Protein AF-A0A956H7Z8-F1 (afdb_monomer_lite)

Foldseek 3Di:
DDPDDPDFAQFLQSVCVVPVPDAWAWDWHQHPPAPDGTDIWTWHCDFPNTTWTKDKDQPVDWDFQLRQQVVLVNRLWGFAFAFDPRSLQVQQVQQQDQVGYPGHDSLQVQWGQKFAQAQQFWQAQAFPWPVDPNRRMAGVVRATGHQGGGRHAGPPVRQEHRQATKTFDADPSSHTPYIYHHYDRYGITSMHIIINPPDHD

pLDDT: mean 95.27, std 8.58, range [39.47, 98.81]

Structure (mmCIF, N/CA/C/O backbone):
data_AF-A0A956H7Z8-F1
#
_entry.id   AF-A0A956H7Z8-F1
#
loop_
_atom_site.group_PDB
_atom_site.id
_atom_site.type_symbol
_atom_site.label_atom_id
_atom_site.label_alt_id
_atom_site.label_comp_id
_atom_site.label_asym_id
_atom_site.label_entity_id
_atom_site.label_seq_id
_atom_site.pdbx_PDB_ins_code
_atom_site.Cartn_x
_atom_site.Cartn_y
_atom_site.Cartn_z
_atom_site.occupancy
_atom_site.B_iso_or_equiv
_atom_site.auth_seq_id
_atom_site.auth_comp_id
_atom_site.auth_asym_id
_atom_site.auth_atom_id
_atom_site.pdbx_PDB_model_num
ATOM 1 N N . GLY A 1 1 ? -21.516 2.167 27.849 1.00 39.47 1 GLY A N 1
ATOM 2 C CA . GLY A 1 1 ? -21.393 3.295 28.786 1.00 39.47 1 GLY A CA 1
ATOM 3 C C . GLY A 1 1 ? -19.927 3.594 28.921 1.00 39.47 1 GLY A C 1
ATOM 4 O O . GLY A 1 1 ? -19.203 2.660 29.217 1.00 39.47 1 GLY A O 1
ATOM 5 N N . CYS A 1 2 ? -19.502 4.830 28.683 1.00 40.22 2 CYS A N 1
ATOM 6 C CA . CYS A 1 2 ? -18.139 5.269 28.978 1.00 40.22 2 CYS A CA 1
ATOM 7 C C . CYS A 1 2 ? -18.228 6.467 29.921 1.00 40.22 2 CYS A C 1
ATOM 9 O O . CYS A 1 2 ? -19.024 7.373 29.679 1.00 40.22 2 CYS A O 1
ATOM 11 N N . GLN A 1 3 ? -17.476 6.420 31.020 1.00 45.91 3 GLN A N 1
ATOM 12 C CA . GLN A 1 3 ? -17.324 7.546 31.940 1.00 45.91 3 GLN A CA 1
ATOM 13 C C . GLN A 1 3 ? -16.214 8.477 31.440 1.00 45.91 3 GLN A C 1
ATOM 15 O O . GLN A 1 3 ? -15.197 7.983 30.962 1.00 45.91 3 GLN A O 1
ATOM 20 N N . ASP A 1 4 ? -16.478 9.782 31.548 1.00 49.91 4 ASP A N 1
ATOM 21 C CA . ASP A 1 4 ? -15.673 11.023 31.552 1.00 49.91 4 ASP A CA 1
ATOM 22 C C . ASP A 1 4 ? -14.405 11.203 30.683 1.00 49.91 4 ASP A C 1
ATOM 24 O O . ASP A 1 4 ? -13.998 12.344 30.469 1.00 49.91 4 ASP A O 1
ATOM 28 N N . ASN A 1 5 ? -13.818 10.158 30.095 1.00 56.09 5 ASN A N 1
ATOM 29 C CA . ASN A 1 5 ? -12.574 10.231 29.323 1.00 56.09 5 ASN A CA 1
ATOM 30 C C . ASN A 1 5 ? -12.635 9.347 28.063 1.00 56.09 5 ASN A C 1
ATOM 32 O O . ASN A 1 5 ? -11.703 8.590 27.813 1.00 56.09 5 ASN A O 1
ATOM 36 N N . CYS A 1 6 ? -13.731 9.357 27.299 1.00 66.25 6 CYS A N 1
ATOM 37 C CA . CYS A 1 6 ? -13.862 8.523 26.096 1.00 66.25 6 CYS A CA 1
ATOM 38 C C . CYS A 1 6 ? -12.861 8.961 25.005 1.00 66.25 6 CYS A C 1
ATOM 40 O O . CYS A 1 6 ? -13.227 9.682 24.080 1.00 66.25 6 CYS A O 1
ATOM 42 N N . VAL A 1 7 ? -11.594 8.564 25.142 1.00 76.94 7 VAL A N 1
ATOM 43 C CA . VAL A 1 7 ? -10.562 8.738 24.122 1.00 76.94 7 VAL A CA 1
ATOM 44 C C . VAL A 1 7 ? -10.899 7.759 23.013 1.00 76.94 7 VAL A C 1
ATOM 46 O O . VAL A 1 7 ? -10.919 6.548 23.226 1.00 76.94 7 VAL A O 1
ATOM 49 N N . ILE A 1 8 ? -11.240 8.300 21.853 1.00 84.56 8 ILE A N 1
ATOM 50 C CA . ILE A 1 8 ? -11.426 7.498 20.653 1.00 84.56 8 ILE A CA 1
ATOM 51 C C . ILE A 1 8 ? -10.032 7.006 20.234 1.00 84.56 8 ILE A C 1
ATOM 53 O O . ILE A 1 8 ? -9.117 7.830 20.157 1.00 84.56 8 ILE A O 1
ATOM 57 N N . PRO A 1 9 ? -9.839 5.696 20.008 1.00 93.94 9 PRO A N 1
ATOM 58 C CA . PRO A 1 9 ? -8.552 5.174 19.566 1.00 93.94 9 PRO A CA 1
ATOM 59 C C . PRO A 1 9 ? -8.203 5.723 18.180 1.00 93.94 9 PRO A C 1
ATOM 61 O O . PRO A 1 9 ? -9.071 5.852 17.315 1.00 93.94 9 PRO A O 1
ATOM 64 N N . GLN A 1 10 ? -6.926 6.032 17.969 1.00 96.38 10 GLN A N 1
ATOM 65 C CA . GLN A 1 10 ? -6.456 6.592 16.701 1.00 96.38 10 GLN A CA 1
ATOM 66 C C . GLN A 1 10 ? -6.213 5.512 15.642 1.00 96.38 10 GLN A C 1
ATOM 68 O O . GLN A 1 10 ? -6.303 5.782 14.449 1.00 96.38 10 GLN A O 1
ATOM 73 N N . SER A 1 11 ? -5.951 4.279 16.068 1.00 98.00 11 SER A N 1
ATOM 74 C CA . SER A 1 11 ? -5.586 3.176 15.184 1.00 98.00 11 SER A CA 1
ATOM 75 C C . SER A 1 11 ? -5.865 1.815 15.816 1.00 98.00 11 SER A C 1
ATOM 77 O O . SER A 1 11 ? -6.125 1.704 17.020 1.00 98.00 11 SER A O 1
ATOM 79 N N . CYS A 1 12 ? -5.761 0.762 15.004 1.00 98.38 12 CYS A N 1
ATOM 80 C CA . CYS A 1 12 ? -5.763 -0.617 15.485 1.00 98.38 12 CYS A CA 1
ATOM 81 C C . CYS A 1 12 ? -4.573 -0.918 16.412 1.00 98.38 12 CYS A C 1
ATOM 83 O O . CYS A 1 12 ? -4.725 -1.684 17.361 1.00 98.38 12 CYS A O 1
ATOM 85 N N . LEU A 1 13 ? -3.420 -0.272 16.204 1.00 98.19 13 LEU A N 1
ATOM 86 C CA . LEU A 1 13 ? -2.273 -0.385 17.104 1.00 98.19 13 LEU A CA 1
ATOM 87 C C . LEU A 1 13 ? -2.594 0.176 18.495 1.00 98.19 13 LEU A C 1
ATOM 89 O O . LEU A 1 13 ? -2.383 -0.498 19.497 1.00 98.19 13 LEU A O 1
ATOM 93 N N . THR A 1 14 ? -3.211 1.360 18.559 1.00 97.06 14 THR A N 1
ATOM 94 C CA . THR A 1 14 ? -3.644 1.958 19.837 1.00 97.06 14 THR A CA 1
ATOM 95 C C . THR A 1 14 ? -4.600 1.030 20.599 1.00 97.06 14 THR A C 1
ATOM 97 O O . THR A 1 14 ? -4.574 0.963 21.827 1.00 97.06 14 THR A O 1
ATOM 100 N N . LEU A 1 15 ? -5.467 0.319 19.871 1.00 96.75 15 LEU A N 1
ATOM 101 C CA . LEU A 1 15 ? -6.420 -0.634 20.437 1.00 96.75 15 LEU A CA 1
ATOM 102 C C . LEU A 1 15 ? -5.725 -1.852 21.054 1.00 96.75 15 LEU A C 1
ATOM 104 O O . LEU A 1 15 ? -6.000 -2.168 22.211 1.00 96.75 15 LEU A O 1
ATOM 108 N N . ILE A 1 16 ? -4.835 -2.522 20.318 1.00 96.88 16 ILE A N 1
ATOM 109 C CA . ILE A 1 16 ? -4.176 -3.742 20.812 1.00 96.88 16 ILE A CA 1
ATOM 110 C C . ILE A 1 16 ? -3.153 -3.455 21.919 1.00 96.88 16 ILE A C 1
ATOM 112 O O . ILE A 1 16 ? -2.965 -4.269 22.816 1.00 96.88 16 ILE A O 1
ATOM 116 N N . GLU A 1 17 ? -2.530 -2.272 21.917 1.00 95.94 17 GLU A N 1
ATOM 117 C CA . GLU A 1 17 ? -1.672 -1.828 23.025 1.00 95.94 17 GLU A CA 1
ATOM 118 C C . GLU A 1 17 ? -2.468 -1.559 24.311 1.00 95.94 17 GLU A C 1
ATOM 120 O O . GLU A 1 17 ? -1.933 -1.680 25.416 1.00 95.94 17 GLU A O 1
ATOM 125 N N . TYR A 1 18 ? -3.745 -1.186 24.178 1.00 94.94 18 TYR A N 1
ATOM 126 C CA . TYR A 1 18 ? -4.651 -1.013 25.310 1.00 94.94 18 TYR A CA 1
ATOM 127 C C . TYR A 1 18 ? -5.183 -2.352 25.840 1.00 94.94 18 TYR A C 1
ATOM 129 O O . TYR A 1 18 ? -5.266 -2.532 27.059 1.00 94.94 18 TYR A O 1
ATOM 137 N N . ASP A 1 19 ? -5.548 -3.272 24.945 1.00 95.12 19 ASP A N 1
ATOM 138 C CA . ASP A 1 19 ? -6.047 -4.611 25.267 1.00 95.12 19 ASP A CA 1
ATOM 139 C C . ASP A 1 19 ? -5.503 -5.644 24.264 1.00 95.12 19 ASP A C 1
ATOM 141 O O . ASP A 1 19 ? -5.969 -5.750 23.128 1.00 95.12 19 ASP A O 1
ATOM 145 N N . ASP A 1 20 ? -4.523 -6.434 24.704 1.00 95.38 20 ASP A N 1
ATOM 146 C CA . ASP A 1 20 ? -3.855 -7.459 23.893 1.00 95.38 20 ASP A CA 1
ATOM 147 C C . ASP A 1 20 ? -4.712 -8.721 23.676 1.00 95.38 20 ASP A C 1
ATOM 149 O O . ASP A 1 20 ? -4.294 -9.653 22.986 1.00 95.38 20 ASP A O 1
ATOM 153 N N . MET A 1 21 ? -5.925 -8.761 24.243 1.00 96.44 21 MET A N 1
ATOM 154 C CA . MET A 1 21 ? -6.906 -9.825 24.021 1.00 96.44 21 MET A CA 1
ATOM 155 C C . MET A 1 21 ? -7.869 -9.530 22.865 1.00 96.44 21 MET A C 1
ATOM 157 O O . MET A 1 21 ? -8.735 -10.365 22.570 1.00 96.44 21 MET A O 1
ATOM 161 N N . LEU A 1 22 ? -7.760 -8.361 22.227 1.00 96.88 22 LEU A N 1
ATOM 162 C CA . LEU A 1 22 ? -8.562 -8.025 21.055 1.00 96.88 22 LEU A CA 1
ATOM 163 C C . LEU A 1 22 ? -8.264 -8.978 19.891 1.00 96.88 22 LEU A C 1
ATOM 165 O O . LEU A 1 22 ? -7.136 -9.404 19.666 1.00 96.88 22 LEU A O 1
ATOM 169 N N . THR A 1 23 ? -9.308 -9.318 19.140 1.00 98.31 23 THR A N 1
ATOM 170 C CA . THR A 1 23 ? -9.226 -10.212 17.977 1.00 98.31 23 THR A CA 1
ATOM 171 C C . THR A 1 23 ? -9.389 -9.431 16.682 1.00 98.31 23 THR A C 1
ATOM 173 O O . THR A 1 23 ? -9.934 -8.326 16.697 1.00 98.31 23 THR A O 1
ATOM 176 N N . ASP A 1 24 ? -9.011 -10.035 15.558 1.00 98.50 24 ASP A N 1
ATOM 177 C CA . ASP A 1 24 ? -9.273 -9.478 14.228 1.00 98.50 24 ASP A CA 1
ATOM 178 C C . ASP A 1 24 ? -10.755 -9.126 14.051 1.00 98.50 24 ASP A C 1
ATOM 180 O O . ASP A 1 24 ? -11.645 -9.831 14.550 1.00 98.50 24 ASP A O 1
ATOM 184 N N . GLY A 1 25 ? -11.034 -8.041 13.336 1.00 98.31 25 GLY A N 1
ATOM 185 C CA . GLY A 1 25 ? -12.406 -7.631 13.067 1.00 98.31 25 GLY A CA 1
ATOM 186 C C . GLY A 1 25 ? -12.611 -6.128 12.924 1.00 98.31 25 GLY A C 1
ATOM 187 O O . GLY A 1 25 ? -11.654 -5.362 12.846 1.00 98.31 25 GLY A O 1
ATOM 188 N N . PRO A 1 26 ? -13.879 -5.696 12.854 1.00 98.12 26 PRO A N 1
ATOM 189 C CA . PRO A 1 26 ? -14.223 -4.292 12.716 1.00 98.12 26 PRO A CA 1
ATOM 190 C C . PRO A 1 26 ? -14.058 -3.526 14.035 1.00 98.12 26 PRO A C 1
ATOM 192 O O . PRO A 1 26 ? -14.549 -3.962 15.079 1.00 98.12 26 PRO A O 1
ATOM 195 N N . TYR A 1 27 ? -13.440 -2.346 13.971 1.00 97.88 27 TYR A N 1
ATOM 196 C CA . TYR A 1 27 ? -13.325 -1.412 15.093 1.00 97.88 27 TYR A CA 1
ATOM 197 C C . TYR A 1 27 ? -13.529 0.029 14.632 1.00 97.88 27 TYR A C 1
ATOM 199 O O . TYR A 1 27 ? -13.248 0.377 13.489 1.00 97.88 27 TYR A O 1
ATOM 207 N N . MET A 1 28 ? -14.002 0.878 15.546 1.00 97.25 28 MET A N 1
ATOM 208 C CA . MET A 1 28 ? -14.139 2.314 15.308 1.00 97.25 28 MET A CA 1
ATOM 209 C C . MET A 1 28 ? -12.851 3.031 15.701 1.00 97.25 28 MET A C 1
ATOM 211 O O . MET A 1 28 ? -12.418 2.895 16.846 1.00 97.25 28 MET A O 1
ATOM 215 N N . ILE A 1 29 ? -12.296 3.833 14.796 1.00 97.38 29 ILE A N 1
ATOM 216 C CA . ILE A 1 29 ? -11.114 4.665 15.051 1.00 97.38 29 ILE A CA 1
ATOM 217 C C . ILE A 1 29 ? -11.328 6.105 14.570 1.00 97.38 29 ILE A C 1
ATOM 219 O O . ILE A 1 29 ? -12.228 6.383 13.776 1.00 97.38 29 ILE A O 1
ATOM 223 N N . ALA A 1 30 ? -10.492 7.020 15.050 1.00 97.00 30 ALA A N 1
ATOM 224 C CA . ALA A 1 30 ? -10.347 8.370 14.511 1.00 97.00 30 ALA A CA 1
ATOM 225 C C . ALA A 1 30 ? -8.849 8.704 14.405 1.00 97.00 30 ALA A C 1
ATOM 227 O O . ALA A 1 30 ? -8.263 9.129 15.405 1.00 97.00 30 ALA A O 1
ATOM 228 N N . PRO A 1 31 ? -8.221 8.472 13.236 1.00 97.31 31 PRO A N 1
ATOM 229 C CA . PRO A 1 31 ? -6.795 8.705 13.034 1.00 97.31 31 PRO A CA 1
ATOM 230 C C . PRO A 1 31 ? -6.356 10.126 13.367 1.00 97.31 31 PRO A C 1
ATOM 232 O O . PRO A 1 31 ? -7.138 11.079 13.318 1.00 97.31 31 PRO A O 1
ATOM 235 N N . GLU A 1 32 ? -5.079 10.280 13.706 1.00 92.25 32 GLU A N 1
ATOM 236 C CA . GLU A 1 32 ? -4.515 11.601 13.955 1.00 92.25 32 GLU A CA 1
ATOM 237 C C . GLU A 1 32 ? -4.654 12.496 12.711 1.00 92.25 32 GLU A C 1
ATOM 239 O O . GLU A 1 32 ? -4.401 12.081 11.584 1.00 92.25 32 GLU A O 1
ATOM 244 N N . GLY A 1 33 ? -5.092 13.741 12.917 1.00 86.25 33 GLY A N 1
ATOM 245 C CA . GLY A 1 33 ? -5.327 14.696 11.831 1.00 86.25 33 GLY A CA 1
ATOM 246 C C . GLY A 1 33 ? -6.656 14.524 11.087 1.00 86.25 33 GLY A C 1
ATOM 247 O O . GLY A 1 33 ? -6.959 15.343 10.220 1.00 86.25 33 GLY A O 1
ATOM 248 N N . TYR A 1 34 ? -7.469 13.519 11.427 1.00 93.50 34 TYR A N 1
ATOM 249 C CA . TYR A 1 34 ? -8.837 13.391 10.931 1.00 93.50 34 TYR A CA 1
ATOM 250 C C . TYR A 1 34 ? -9.832 14.110 11.860 1.00 93.50 34 TYR A C 1
ATOM 252 O O . TYR A 1 34 ? -9.977 13.764 13.030 1.00 93.50 34 TYR A O 1
ATOM 260 N N . ASP A 1 35 ? -10.544 15.104 11.320 1.00 89.56 35 ASP A N 1
ATOM 261 C CA . ASP A 1 35 ? -11.473 15.967 12.075 1.00 89.56 35 ASP A CA 1
ATOM 262 C C . ASP A 1 35 ? -12.944 15.490 12.036 1.00 89.56 35 ASP A C 1
ATOM 264 O O . ASP A 1 35 ? -13.844 16.187 12.515 1.00 89.56 35 ASP A O 1
ATOM 268 N N . GLY A 1 36 ? -13.221 14.342 11.410 1.00 92.06 36 GLY A N 1
ATOM 269 C CA . GLY A 1 36 ? -14.575 13.801 11.273 1.00 92.06 36 GLY A CA 1
ATOM 270 C C . GLY A 1 36 ? -15.007 12.888 12.424 1.00 92.06 36 GLY A C 1
ATOM 271 O O . GLY A 1 36 ? -14.268 12.641 13.376 1.00 92.06 36 GLY A O 1
ATOM 272 N N . ASP A 1 37 ? -16.226 12.354 12.319 1.00 94.75 37 ASP A N 1
ATOM 273 C CA . ASP A 1 37 ? -16.715 11.344 13.261 1.00 94.75 37 ASP A CA 1
ATOM 274 C C . ASP A 1 37 ? -15.922 10.037 13.103 1.00 94.75 37 ASP A C 1
ATOM 276 O O . ASP A 1 37 ? -15.598 9.675 11.963 1.00 94.75 37 ASP A O 1
ATOM 280 N N . PRO A 1 38 ? -15.661 9.298 14.203 1.00 95.94 38 PRO A N 1
ATOM 281 C CA . PRO A 1 38 ? -14.991 8.006 14.137 1.00 95.94 38 PRO A CA 1
ATOM 282 C C . PRO A 1 38 ? -15.654 7.093 13.112 1.00 95.94 38 PRO A C 1
ATOM 284 O O . PRO A 1 38 ? -16.881 7.090 12.978 1.00 95.94 38 PRO A O 1
ATOM 287 N N . PHE A 1 39 ? -14.854 6.288 12.426 1.00 97.00 39 PHE A N 1
ATOM 288 C CA . PHE A 1 39 ? -15.321 5.401 11.366 1.00 97.00 39 PHE A CA 1
ATOM 289 C C . PHE A 1 39 ? -14.798 3.980 11.555 1.00 97.00 39 PHE A C 1
ATOM 291 O O . PHE A 1 39 ? -13.840 3.743 12.291 1.00 97.00 39 PHE A O 1
ATOM 298 N N . GLU A 1 40 ? -15.478 3.032 10.914 1.00 97.38 40 GLU A N 1
ATOM 299 C CA . GLU A 1 40 ? -15.137 1.616 10.997 1.00 97.38 40 GLU A CA 1
ATOM 300 C C . GLU A 1 40 ? -13.971 1.280 10.061 1.00 97.38 40 GLU A C 1
ATOM 302 O O . GLU A 1 40 ? -13.977 1.637 8.880 1.00 97.38 40 GLU A O 1
ATOM 307 N N . VAL A 1 41 ? -13.002 0.545 10.592 1.00 98.50 41 VAL A N 1
ATOM 308 C CA . VAL A 1 41 ? -11.911 -0.104 9.859 1.00 98.50 41 VAL A CA 1
ATOM 309 C C . VAL A 1 41 ? -11.887 -1.583 10.195 1.00 98.50 41 VAL A C 1
ATOM 311 O O . VAL A 1 41 ? -12.439 -1.997 11.215 1.00 98.50 41 VAL A O 1
ATOM 314 N N . HIS A 1 42 ? -11.203 -2.379 9.379 1.00 98.75 42 HIS A N 1
ATOM 315 C CA . HIS A 1 42 ? -10.830 -3.723 9.792 1.00 98.75 42 HIS A CA 1
ATOM 316 C C . HIS A 1 42 ? -9.459 -3.691 10.465 1.00 98.75 42 HIS A C 1
ATOM 318 O O . HIS A 1 42 ? -8.492 -3.210 9.874 1.00 98.75 42 HIS A O 1
ATOM 324 N N . CYS A 1 43 ? -9.381 -4.210 11.685 1.00 98.75 43 CYS A N 1
ATOM 325 C CA . CYS A 1 43 ? -8.131 -4.418 12.391 1.00 98.75 43 CYS A CA 1
ATOM 326 C C . CYS A 1 43 ? -7.695 -5.870 12.274 1.00 98.75 43 CYS A C 1
ATOM 328 O O . CYS A 1 43 ? -8.471 -6.773 12.585 1.00 98.75 43 CYS A O 1
ATOM 330 N N . ASP A 1 44 ? -6.441 -6.068 11.896 1.00 98.62 44 ASP A N 1
ATOM 331 C CA . ASP A 1 44 ? -5.737 -7.325 12.110 1.00 98.62 44 ASP A CA 1
ATOM 332 C C . ASP A 1 44 ? -4.932 -7.202 13.407 1.00 98.62 44 ASP A C 1
ATOM 334 O O . ASP A 1 44 ? -4.011 -6.388 13.519 1.00 98.62 44 ASP A O 1
ATOM 338 N N . MET A 1 45 ? -5.329 -7.991 14.399 1.00 98.38 45 MET A N 1
ATOM 339 C CA . MET A 1 45 ? -4.766 -8.065 15.743 1.00 98.38 45 MET A CA 1
ATOM 340 C C . MET A 1 45 ? -3.863 -9.294 15.927 1.00 98.38 45 MET A C 1
ATOM 342 O O . MET A 1 45 ? -3.437 -9.575 17.045 1.00 98.38 45 MET A O 1
ATOM 346 N N . THR A 1 46 ? -3.554 -10.039 14.862 1.00 97.75 46 THR A N 1
ATOM 347 C CA . THR A 1 46 ? -2.821 -11.310 14.948 1.00 97.75 46 THR A CA 1
ATOM 348 C C . THR A 1 46 ? -1.531 -11.334 14.133 1.00 97.75 46 THR A C 1
ATOM 350 O O . THR A 1 46 ? -0.505 -11.801 14.642 1.00 97.75 46 THR A O 1
ATOM 353 N N . SER A 1 47 ? -1.534 -10.833 12.898 1.00 97.62 47 SER A N 1
ATOM 354 C CA . SER A 1 47 ? -0.363 -10.867 12.015 1.00 97.62 47 SER A CA 1
ATOM 355 C C . SER A 1 47 ? 0.753 -9.989 12.559 1.00 97.62 47 SER A C 1
ATOM 357 O O . SER A 1 47 ? 0.536 -8.815 12.848 1.00 97.62 47 SER A O 1
ATOM 359 N N . ASP A 1 48 ? 1.965 -10.539 12.668 1.00 95.62 48 ASP A N 1
ATOM 360 C CA . ASP A 1 48 ? 3.153 -9.790 13.106 1.00 95.62 48 ASP A CA 1
ATOM 361 C C . ASP A 1 48 ? 2.960 -9.045 14.449 1.00 95.62 48 ASP A C 1
ATOM 363 O O . ASP A 1 48 ? 3.388 -7.903 14.635 1.00 95.62 48 ASP A O 1
ATOM 367 N N . GLY A 1 49 ? 2.232 -9.673 15.380 1.00 95.38 49 GLY A N 1
ATOM 368 C CA . GLY A 1 49 ? 1.889 -9.086 16.679 1.00 95.38 49 GLY A CA 1
ATOM 369 C C . GLY A 1 49 ? 0.670 -8.158 16.675 1.00 95.38 49 GLY A C 1
ATOM 370 O O . GLY A 1 49 ? 0.325 -7.652 17.737 1.00 95.38 49 GLY A O 1
ATOM 371 N N . GLY A 1 50 ? 0.006 -7.969 15.530 1.00 97.38 50 GLY A N 1
ATOM 372 C CA . GLY A 1 50 ? -1.263 -7.254 15.413 1.00 97.38 50 GLY A CA 1
ATOM 373 C C . GLY A 1 50 ? -1.156 -5.728 15.392 1.00 97.38 50 GLY A C 1
ATOM 374 O O . GLY A 1 50 ? -0.077 -5.143 15.467 1.00 97.38 50 GLY A O 1
ATOM 375 N N . GLY A 1 51 ? -2.308 -5.070 15.274 1.00 98.19 51 GLY A N 1
ATOM 376 C CA . GLY A 1 51 ? -2.431 -3.614 15.226 1.00 98.19 51 GLY A CA 1
ATOM 377 C C . GLY A 1 51 ? -2.446 -3.021 13.815 1.00 98.19 51 GLY A C 1
ATOM 378 O O . GLY A 1 51 ? -2.413 -1.798 13.674 1.00 98.19 51 GLY A O 1
ATOM 379 N N . TYR A 1 52 ? -2.526 -3.840 12.762 1.00 98.69 52 TYR A N 1
ATOM 380 C CA . TYR A 1 52 ? -2.659 -3.327 11.397 1.00 98.69 52 TYR A CA 1
ATOM 381 C C . TYR A 1 52 ? -4.077 -2.842 11.125 1.00 98.69 52 TYR A C 1
ATOM 383 O O . TYR A 1 52 ? -5.056 -3.468 11.526 1.00 98.69 52 TYR A O 1
ATOM 391 N N . THR A 1 53 ? -4.172 -1.722 10.412 1.00 98.69 53 THR A N 1
ATOM 392 C CA . THR A 1 53 ? -5.435 -1.074 10.060 1.00 98.69 53 THR A CA 1
ATOM 393 C C . THR A 1 53 ? -5.687 -1.203 8.565 1.00 98.69 53 THR A C 1
ATOM 395 O O . THR A 1 53 ? -4.813 -0.859 7.776 1.00 98.69 53 THR A O 1
ATOM 398 N N . PHE A 1 54 ? -6.891 -1.616 8.170 1.00 98.81 54 PHE A N 1
ATOM 399 C CA . PHE A 1 54 ? -7.303 -1.681 6.770 1.00 98.81 54 PHE A CA 1
ATOM 400 C C . PHE A 1 54 ? -8.607 -0.923 6.529 1.00 98.81 54 PHE A C 1
ATOM 402 O O . PHE A 1 54 ? -9.647 -1.225 7.122 1.00 98.81 54 PHE A O 1
ATOM 409 N N . LEU A 1 55 ? -8.573 0.000 5.570 1.00 98.69 55 LEU A N 1
ATOM 410 C CA . LEU A 1 55 ? -9.753 0.628 4.985 1.00 98.69 55 LEU A CA 1
ATOM 411 C C . LEU A 1 55 ? -9.766 0.378 3.476 1.00 98.69 55 LEU A C 1
ATOM 413 O O . LEU A 1 55 ? -8.891 0.845 2.757 1.00 98.69 55 LEU A O 1
ATOM 417 N N . LYS A 1 56 ? -10.774 -0.333 2.966 1.00 98.69 56 LYS A N 1
ATOM 418 C CA . LYS A 1 56 ? -10.956 -0.514 1.520 1.00 98.69 56 LYS A CA 1
ATOM 419 C C . LYS A 1 56 ? -11.710 0.656 0.900 1.00 98.69 56 LYS A C 1
ATOM 421 O O . LYS A 1 56 ? -12.796 1.007 1.361 1.00 98.69 56 LYS A O 1
ATOM 426 N N . VAL A 1 57 ? -11.195 1.169 -0.211 1.00 98.25 57 VAL A N 1
ATOM 427 C CA . VAL A 1 57 ? -11.743 2.333 -0.910 1.00 98.25 57 VAL A CA 1
ATOM 428 C C . VAL A 1 57 ? -12.074 2.001 -2.366 1.00 98.25 57 VAL A C 1
ATOM 430 O O . VAL A 1 57 ? -11.306 1.353 -3.077 1.00 98.25 57 VAL A O 1
ATOM 433 N N . SER A 1 58 ? -13.253 2.447 -2.806 1.00 97.00 58 SER A N 1
ATOM 434 C CA . SER A 1 58 ? -13.790 2.256 -4.158 1.00 97.00 58 SER A CA 1
ATOM 435 C C . SER A 1 58 ? -14.403 3.575 -4.652 1.00 97.00 58 SER A C 1
ATOM 437 O O . SER A 1 58 ? -15.629 3.732 -4.598 1.00 97.00 58 SER A O 1
ATOM 439 N N . PRO A 1 59 ? -13.601 4.533 -5.153 1.00 93.69 59 PRO A N 1
ATOM 440 C CA . PRO A 1 59 ? -14.080 5.871 -5.526 1.00 93.69 59 PRO A CA 1
ATOM 441 C C . PRO A 1 59 ? -14.955 5.882 -6.794 1.00 93.69 59 PRO A C 1
ATOM 443 O O . PRO A 1 59 ? -15.505 6.914 -7.172 1.00 93.69 59 PRO A O 1
ATOM 446 N N . GLY A 1 60 ? -15.086 4.745 -7.491 1.00 94.38 60 GLY A N 1
ATOM 447 C CA . GLY A 1 60 ? -15.882 4.621 -8.718 1.00 94.38 60 GLY A CA 1
ATOM 448 C C . GLY A 1 60 ? -15.189 5.150 -9.980 1.00 94.38 60 GLY A C 1
ATOM 449 O O . GLY A 1 60 ? -15.800 5.174 -11.050 1.00 94.38 60 GLY A O 1
ATOM 450 N N . ALA A 1 61 ? -13.919 5.544 -9.880 1.00 95.69 61 ALA A N 1
ATOM 451 C CA . ALA A 1 61 ? -13.073 5.966 -10.990 1.00 95.69 61 ALA A CA 1
ATOM 452 C C . ALA A 1 61 ? -11.646 5.429 -10.816 1.00 95.69 61 ALA A C 1
ATOM 454 O O . ALA A 1 61 ? -11.254 5.032 -9.725 1.00 95.69 61 ALA A O 1
ATOM 455 N N . GLN A 1 62 ? -10.890 5.371 -11.915 1.00 97.56 62 GLN A N 1
ATOM 456 C CA . GLN A 1 62 ? -9.488 4.955 -11.877 1.00 97.56 62 GLN A CA 1
ATOM 457 C C . GLN A 1 62 ? -8.652 6.041 -11.196 1.00 97.56 62 GLN A C 1
ATOM 459 O O . GLN A 1 62 ? -8.643 7.184 -11.661 1.00 97.56 62 GLN A O 1
ATOM 464 N N . THR A 1 63 ? -7.917 5.663 -10.156 1.00 98.19 63 THR A N 1
ATOM 465 C CA . THR A 1 63 ? -7.083 6.566 -9.358 1.00 98.19 63 THR A CA 1
ATOM 466 C C . THR A 1 63 ? -5.633 6.087 -9.388 1.00 98.19 63 THR A C 1
ATOM 468 O O . THR A 1 63 ? -5.356 4.908 -9.176 1.00 98.19 63 THR A O 1
ATOM 471 N N . PHE A 1 64 ? -4.698 6.987 -9.705 1.00 98.31 64 PHE A N 1
ATOM 472 C CA . PHE A 1 64 ? -3.256 6.718 -9.609 1.00 98.31 64 PHE A CA 1
ATOM 473 C C . PHE A 1 64 ? -2.806 6.721 -8.147 1.00 98.31 64 PHE A C 1
ATOM 475 O O . PHE A 1 64 ? -3.439 7.385 -7.331 1.00 98.31 64 PHE A O 1
ATOM 482 N N . ALA A 1 65 ? -1.682 6.075 -7.833 1.00 98.12 65 ALA A N 1
ATOM 483 C CA . ALA A 1 65 ? -1.176 5.971 -6.460 1.00 98.12 65 ALA A CA 1
ATOM 484 C C . ALA A 1 65 ? -1.107 7.324 -5.724 1.00 98.12 65 ALA A C 1
ATOM 486 O O . ALA A 1 65 ? -1.719 7.462 -4.675 1.00 98.12 65 ALA A O 1
ATOM 487 N N . ALA A 1 66 ? -0.532 8.371 -6.328 1.00 97.81 66 ALA A N 1
ATOM 488 C CA . ALA A 1 66 ? -0.489 9.709 -5.717 1.00 97.81 66 ALA A CA 1
ATOM 489 C C . ALA A 1 66 ? -1.882 10.332 -5.456 1.00 97.81 66 ALA A C 1
ATOM 491 O O . ALA A 1 66 ? -2.072 11.111 -4.521 1.00 97.81 66 ALA A O 1
ATOM 492 N N . GLY A 1 67 ? -2.875 9.999 -6.286 1.00 98.25 67 GLY A N 1
ATOM 493 C CA . GLY A 1 67 ? -4.264 10.395 -6.054 1.00 98.25 67 GLY A CA 1
ATOM 494 C C . GLY A 1 67 ? -4.899 9.605 -4.911 1.00 98.25 67 GLY A C 1
ATOM 495 O O . GLY A 1 67 ? -5.611 10.187 -4.101 1.00 98.25 67 GLY A O 1
ATOM 496 N N . ALA A 1 68 ? -4.596 8.309 -4.815 1.00 98.50 68 ALA A N 1
ATOM 497 C CA . ALA A 1 68 ? -5.067 7.452 -3.736 1.00 98.50 68 ALA A CA 1
ATOM 498 C C . ALA A 1 68 ? -4.452 7.869 -2.392 1.00 98.50 68 ALA A C 1
ATOM 500 O O . ALA A 1 68 ? -5.182 7.957 -1.418 1.00 98.50 68 ALA A O 1
ATOM 501 N N . GLU A 1 69 ? -3.171 8.254 -2.359 1.00 98.56 69 GLU A N 1
ATOM 502 C CA . GLU A 1 69 ? -2.530 8.886 -1.192 1.00 98.56 69 GLU A CA 1
ATOM 503 C C . GLU A 1 69 ? -3.292 10.136 -0.742 1.00 98.56 69 GLU A C 1
ATOM 505 O O . GLU A 1 69 ? -3.620 10.293 0.430 1.00 98.56 69 GLU A O 1
ATOM 510 N N . THR A 1 70 ? -3.637 11.014 -1.692 1.00 97.88 70 THR A N 1
ATOM 511 C CA . THR A 1 70 ? -4.404 12.234 -1.394 1.00 97.88 70 THR A CA 1
ATOM 512 C C . THR A 1 70 ? -5.779 11.902 -0.810 1.00 97.88 70 THR A C 1
ATOM 514 O O . THR A 1 70 ? -6.261 12.610 0.071 1.00 97.88 70 THR A O 1
ATOM 517 N N . GLU A 1 71 ? -6.423 10.840 -1.292 1.00 97.62 71 GLU A N 1
ATOM 518 C CA . GLU A 1 71 ? -7.724 10.408 -0.790 1.00 97.62 71 GLU A CA 1
ATOM 519 C C . GLU A 1 71 ? -7.622 9.741 0.584 1.00 97.62 71 GLU A C 1
ATOM 521 O O . GLU A 1 71 ? -8.379 10.105 1.482 1.00 97.62 71 GLU A O 1
ATOM 526 N N . CYS A 1 72 ? -6.659 8.840 0.790 1.00 98.38 72 CYS A N 1
ATOM 527 C CA . CYS A 1 72 ? -6.376 8.233 2.091 1.00 98.38 72 CYS A CA 1
ATOM 528 C C . CYS A 1 72 ? -6.058 9.305 3.146 1.00 98.38 72 CYS A C 1
ATOM 530 O O . CYS A 1 72 ? -6.579 9.240 4.259 1.00 98.38 72 CYS A O 1
ATOM 532 N N . ALA A 1 73 ? -5.332 10.364 2.775 1.00 98.00 73 ALA A N 1
ATOM 533 C CA . ALA A 1 73 ? -5.016 11.474 3.673 1.00 98.00 73 ALA A CA 1
ATOM 534 C C . ALA A 1 73 ? -6.261 12.202 4.207 1.00 98.00 73 ALA A C 1
ATOM 536 O O . ALA A 1 73 ? -6.217 12.765 5.300 1.00 98.00 73 ALA A O 1
ATOM 537 N N . THR A 1 74 ? -7.398 12.157 3.500 1.00 96.88 74 THR A N 1
ATOM 538 C CA . THR A 1 74 ? -8.662 12.727 4.011 1.00 96.88 74 THR A CA 1
ATOM 539 C C . THR A 1 74 ? -9.219 11.981 5.223 1.00 96.88 74 THR A C 1
ATOM 541 O O . THR A 1 74 ? -10.039 12.540 5.946 1.00 96.88 74 THR A O 1
ATOM 544 N N . TRP A 1 75 ? -8.740 10.760 5.468 1.00 97.12 75 TRP A N 1
ATOM 545 C CA . TRP A 1 75 ? -9.064 9.914 6.616 1.00 97.12 75 TRP A CA 1
ATOM 546 C C . TRP A 1 75 ? -7.943 9.898 7.665 1.00 97.12 75 TRP A C 1
ATOM 548 O O . TRP A 1 75 ? -8.005 9.094 8.588 1.00 97.12 75 TRP A O 1
ATOM 558 N N . GLY A 1 76 ? -6.911 10.743 7.526 1.00 97.75 76 GLY A N 1
ATOM 559 C CA . GLY A 1 76 ? -5.701 10.674 8.359 1.00 97.75 76 GLY A CA 1
ATOM 560 C C . GLY A 1 76 ? -4.888 9.395 8.118 1.00 97.75 76 GLY A C 1
ATOM 561 O O . GLY A 1 76 ? -4.287 8.856 9.041 1.00 97.75 76 GLY A O 1
ATOM 562 N N . MET A 1 77 ? -4.932 8.874 6.891 1.00 98.50 77 MET A N 1
ATOM 563 C CA . MET A 1 77 ? -4.305 7.621 6.468 1.00 98.50 77 MET A CA 1
ATOM 564 C C . MET A 1 77 ? -3.411 7.842 5.243 1.00 98.50 77 MET A C 1
ATOM 566 O O . MET A 1 77 ? -3.395 8.920 4.652 1.00 98.50 77 MET A O 1
ATOM 570 N N . GLN A 1 78 ? -2.723 6.793 4.813 1.00 98.38 78 GLN A N 1
ATOM 571 C CA . GLN A 1 78 ? -1.938 6.745 3.580 1.00 98.38 78 GLN A CA 1
ATOM 572 C C . GLN A 1 78 ? -2.364 5.564 2.707 1.00 98.38 78 GLN A C 1
ATOM 574 O O . GLN A 1 78 ? -3.133 4.704 3.144 1.00 98.38 78 GLN A O 1
ATOM 579 N N . LEU A 1 79 ? -1.905 5.535 1.456 1.00 98.75 79 LEU A N 1
ATOM 580 C CA . LEU A 1 79 ? -2.082 4.374 0.590 1.00 98.75 79 LEU A CA 1
ATOM 581 C C . LEU A 1 79 ? -1.358 3.177 1.203 1.00 98.75 79 LEU A C 1
ATOM 583 O O . LEU A 1 79 ? -0.188 3.271 1.557 1.00 98.75 79 LEU A O 1
ATOM 587 N N . TRP A 1 80 ? -2.047 2.042 1.269 1.00 98.75 80 TRP A N 1
ATOM 588 C CA . TRP A 1 80 ? -1.588 0.883 2.021 1.00 98.75 80 TRP A CA 1
ATOM 589 C C . TRP A 1 80 ? -0.185 0.408 1.625 1.00 98.75 80 TRP A C 1
ATOM 591 O O . TRP A 1 80 ? 0.150 0.268 0.438 1.00 98.75 80 TRP A O 1
ATOM 601 N N . ILE A 1 81 ? 0.614 0.112 2.654 1.00 98.75 81 ILE A N 1
ATOM 602 C CA . ILE A 1 81 ? 1.995 -0.357 2.539 1.00 98.75 81 ILE A CA 1
ATOM 603 C C . ILE A 1 81 ? 2.135 -1.677 3.305 1.00 98.75 81 ILE A C 1
ATOM 605 O O . ILE A 1 81 ? 2.151 -1.684 4.540 1.00 98.75 81 ILE A O 1
ATOM 609 N N . PRO A 1 82 ? 2.285 -2.820 2.614 1.00 98.38 82 PRO A N 1
ATOM 610 C CA . PRO A 1 82 ? 2.597 -4.065 3.293 1.00 98.38 82 PRO A CA 1
ATOM 611 C C . PRO A 1 82 ? 3.966 -3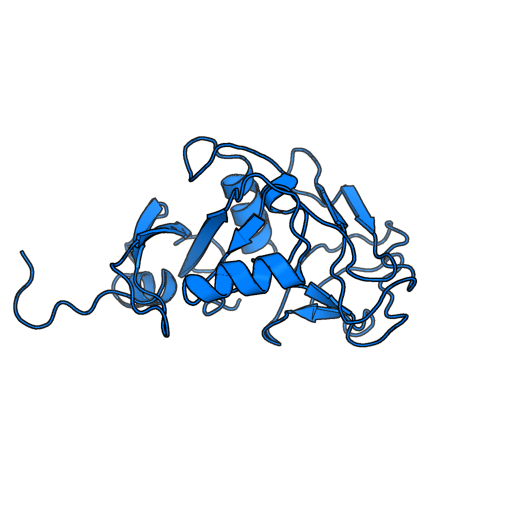.958 3.968 1.00 98.38 82 PRO A C 1
ATOM 613 O O . PRO A 1 82 ? 4.947 -3.564 3.341 1.00 98.38 82 PRO A O 1
ATOM 616 N N . ARG A 1 83 ? 4.030 -4.307 5.256 1.00 98.00 83 ARG A N 1
ATOM 617 C CA . ARG A 1 83 ? 5.214 -4.091 6.116 1.00 98.00 83 ARG A CA 1
ATOM 618 C C . ARG A 1 83 ? 6.090 -5.322 6.270 1.00 98.00 83 ARG A C 1
ATOM 620 O O . ARG A 1 83 ? 7.311 -5.223 6.322 1.00 98.00 83 ARG A O 1
ATOM 627 N N . SER A 1 84 ? 5.449 -6.479 6.306 1.00 97.88 84 SER A N 1
ATOM 628 C CA . SER A 1 84 ? 6.057 -7.793 6.455 1.00 97.88 84 SER A CA 1
ATOM 629 C C . SER A 1 84 ? 5.318 -8.802 5.575 1.00 97.88 84 SER A C 1
ATOM 631 O O . SER A 1 84 ? 4.285 -8.487 4.975 1.00 97.88 84 SER A O 1
ATOM 633 N N . LEU A 1 85 ? 5.845 -10.026 5.478 1.00 97.81 85 LEU A N 1
ATOM 634 C CA . LEU A 1 85 ? 5.172 -11.111 4.761 1.00 97.81 85 LEU A CA 1
ATOM 635 C C . LEU A 1 85 ? 3.783 -11.395 5.351 1.00 97.81 85 LEU A C 1
ATOM 637 O O . LEU A 1 85 ? 2.828 -11.554 4.590 1.00 97.81 85 LEU A O 1
ATOM 641 N N . ASP A 1 86 ? 3.670 -11.408 6.679 1.00 98.31 86 ASP A N 1
ATOM 642 C CA . ASP A 1 86 ? 2.412 -11.680 7.373 1.00 98.31 86 ASP A CA 1
ATOM 643 C C . ASP A 1 86 ? 1.401 -10.557 7.119 1.00 98.31 86 ASP A C 1
ATOM 645 O O . ASP A 1 86 ? 0.282 -10.835 6.691 1.00 98.31 86 ASP A O 1
ATOM 649 N N . HIS A 1 87 ? 1.820 -9.288 7.219 1.00 98.56 87 HIS A N 1
ATOM 650 C CA . HIS A 1 87 ? 0.954 -8.156 6.877 1.00 98.56 87 HIS A CA 1
ATOM 651 C C . HIS A 1 87 ? 0.519 -8.179 5.400 1.00 98.56 87 HIS A C 1
ATOM 653 O O . HIS A 1 87 ? -0.642 -7.916 5.087 1.00 98.56 87 HIS A O 1
ATOM 659 N N . LYS A 1 88 ? 1.413 -8.546 4.472 1.00 98.44 88 LYS A N 1
ATOM 660 C CA . LYS A 1 88 ? 1.062 -8.696 3.050 1.00 98.44 88 LYS A CA 1
ATOM 661 C C . LYS A 1 88 ? 0.009 -9.782 2.841 1.00 98.44 88 LYS A C 1
ATOM 663 O O . LYS A 1 88 ? -0.917 -9.580 2.059 1.00 98.44 88 LYS A O 1
ATOM 668 N N . ASN A 1 89 ? 0.162 -10.930 3.501 1.00 98.56 89 ASN A N 1
ATOM 669 C CA . ASN A 1 89 ? -0.791 -12.039 3.412 1.00 98.56 89 ASN A CA 1
ATOM 670 C C . ASN A 1 89 ? -2.149 -11.657 4.007 1.00 98.56 89 ASN A C 1
ATOM 672 O O . ASN A 1 89 ? -3.170 -11.912 3.379 1.00 98.56 89 ASN A O 1
ATOM 676 N N . SER A 1 90 ? -2.152 -10.964 5.145 1.00 98.56 90 SER A N 1
ATOM 677 C CA . SER A 1 90 ? -3.367 -10.384 5.711 1.00 98.56 90 SER A CA 1
ATOM 678 C C . SER A 1 90 ? -4.043 -9.431 4.725 1.00 98.56 90 SER A C 1
ATOM 680 O O . SER A 1 90 ? -5.207 -9.618 4.386 1.00 98.56 90 SER A O 1
ATOM 682 N N . GLY A 1 91 ? -3.298 -8.495 4.124 1.00 98.50 91 GLY A N 1
ATOM 683 C CA . GLY A 1 91 ? -3.829 -7.604 3.089 1.00 98.50 91 GLY A CA 1
ATOM 684 C C . GLY A 1 91 ? -4.441 -8.338 1.890 1.00 98.50 91 GLY A C 1
ATOM 685 O O . GLY A 1 91 ? -5.442 -7.876 1.341 1.00 98.50 91 GLY A O 1
ATOM 686 N N . TRP A 1 92 ? -3.902 -9.503 1.511 1.00 98.69 92 TRP A N 1
ATOM 687 C CA . TRP A 1 92 ? -4.493 -10.362 0.480 1.00 98.69 92 TRP A CA 1
ATOM 688 C C . TRP A 1 92 ? -5.840 -10.948 0.905 1.00 98.69 92 TRP A C 1
ATOM 690 O O . TRP A 1 92 ? -6.802 -10.890 0.130 1.00 98.69 92 TRP A O 1
ATOM 700 N N . ASP A 1 93 ? -5.927 -11.475 2.123 1.00 98.50 93 ASP A N 1
ATOM 701 C CA . ASP A 1 93 ? -7.172 -12.011 2.668 1.00 98.50 93 ASP A CA 1
ATOM 702 C C . ASP A 1 93 ? -8.225 -10.902 2.786 1.00 98.50 93 ASP A C 1
ATOM 704 O O . ASP A 1 93 ? -9.347 -11.063 2.297 1.00 98.50 93 ASP A O 1
ATOM 708 N N . ILE A 1 94 ? -7.834 -9.728 3.295 1.00 98.62 94 ILE A N 1
ATOM 709 C CA . ILE A 1 94 ? -8.687 -8.539 3.356 1.00 98.62 94 ILE A CA 1
ATOM 710 C C . ILE A 1 94 ? -9.174 -8.169 1.959 1.00 98.62 94 ILE A C 1
ATOM 712 O O . ILE A 1 94 ? -10.383 -8.133 1.744 1.00 98.62 94 ILE A O 1
ATOM 716 N N . ALA A 1 95 ? -8.283 -7.940 0.989 1.00 98.56 95 ALA A N 1
ATOM 717 C CA . ALA A 1 95 ? -8.624 -7.560 -0.386 1.00 98.56 95 ALA A CA 1
ATOM 718 C C . ALA A 1 95 ? -9.684 -8.480 -1.019 1.00 98.56 95 ALA A C 1
ATOM 720 O O . ALA A 1 95 ? -10.583 -8.008 -1.725 1.00 98.56 95 ALA A O 1
ATOM 721 N N . ASN A 1 96 ? -9.626 -9.780 -0.721 1.00 98.38 96 ASN A N 1
ATOM 722 C CA . ASN A 1 96 ? -10.504 -10.800 -1.292 1.00 98.38 96 ASN A CA 1
ATOM 723 C C . ASN A 1 96 ? -11.718 -11.169 -0.417 1.00 98.38 96 ASN A C 1
ATOM 725 O O . ASN A 1 96 ? -12.556 -11.955 -0.866 1.00 98.38 96 ASN A O 1
ATOM 729 N N . ASP A 1 97 ? -11.881 -10.589 0.774 1.00 98.25 97 ASP A N 1
ATOM 730 C CA . ASP A 1 97 ? -13.078 -10.797 1.596 1.00 98.25 97 ASP A CA 1
ATOM 731 C C . ASP A 1 97 ? -14.210 -9.840 1.190 1.00 98.25 97 ASP A C 1
ATOM 733 O O . ASP A 1 97 ? -14.111 -8.619 1.323 1.00 98.25 97 ASP A O 1
ATOM 737 N N . ALA A 1 98 ? -15.327 -10.392 0.717 1.00 97.69 98 ALA A N 1
ATOM 738 C CA . ALA A 1 98 ? -16.495 -9.614 0.310 1.00 97.69 98 ALA A CA 1
ATOM 739 C C . ALA A 1 98 ? -17.284 -9.014 1.489 1.00 97.69 98 ALA A C 1
ATOM 741 O O . ALA A 1 98 ? -18.152 -8.173 1.259 1.00 97.69 98 ALA A O 1
ATOM 742 N N . ASN A 1 99 ? -17.011 -9.447 2.722 1.00 97.19 99 ASN A N 1
ATOM 743 C CA . ASN A 1 99 ? -17.657 -8.955 3.940 1.00 97.19 99 ASN A CA 1
ATOM 744 C C . ASN A 1 99 ? -16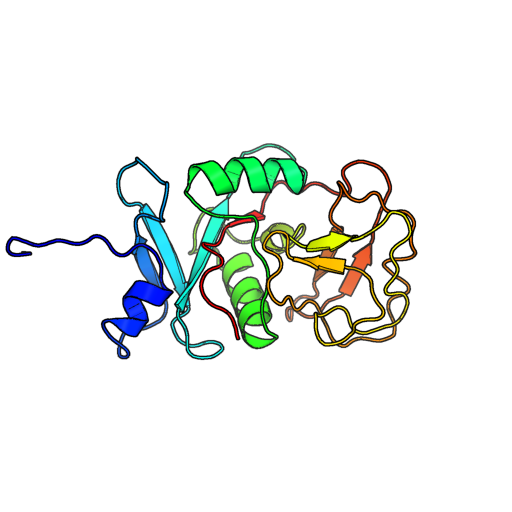.942 -7.739 4.544 1.00 97.19 99 ASN A C 1
ATOM 746 O O . ASN A 1 99 ? -17.472 -7.132 5.471 1.00 97.19 99 ASN A O 1
ATOM 750 N N . ILE A 1 100 ? -15.763 -7.377 4.030 1.00 96.62 100 ILE A N 1
ATOM 751 C CA . ILE A 1 100 ? -14.985 -6.226 4.490 1.00 96.62 100 ILE A CA 1
ATOM 752 C C . ILE A 1 100 ? -15.055 -5.142 3.421 1.00 96.62 100 ILE A C 1
ATOM 754 O O . ILE A 1 100 ? -14.556 -5.334 2.310 1.00 96.62 100 ILE A O 1
ATOM 758 N N . GLY A 1 101 ? -15.646 -3.995 3.760 1.00 94.50 101 GLY A N 1
ATOM 759 C CA . GLY A 1 101 ? -15.724 -2.839 2.869 1.00 94.50 101 GLY A CA 1
ATOM 760 C C . GLY A 1 101 ? -16.451 -3.116 1.537 1.00 94.50 101 GLY A C 1
ATOM 761 O O . GLY A 1 101 ? -17.336 -3.973 1.468 1.00 94.50 101 GLY A O 1
ATOM 762 N N . PRO A 1 102 ? -16.121 -2.383 0.456 1.00 95.19 102 PRO A N 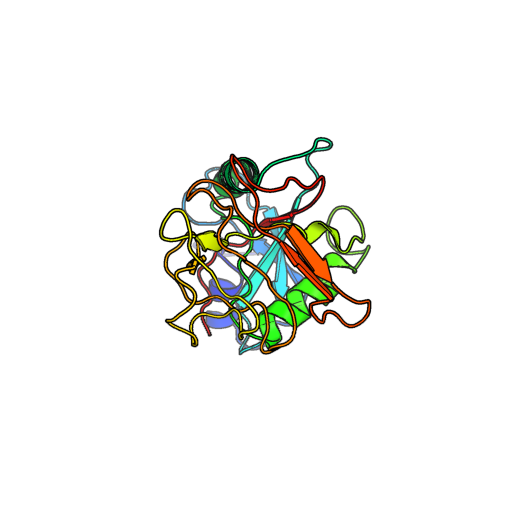1
ATOM 763 C CA . PRO A 1 102 ? -16.790 -2.508 -0.835 1.00 95.19 102 PRO A CA 1
ATOM 764 C C . PRO A 1 102 ? -16.332 -3.744 -1.635 1.00 95.19 102 PRO A C 1
ATOM 766 O O . PRO A 1 102 ? -15.627 -3.650 -2.639 1.00 95.19 10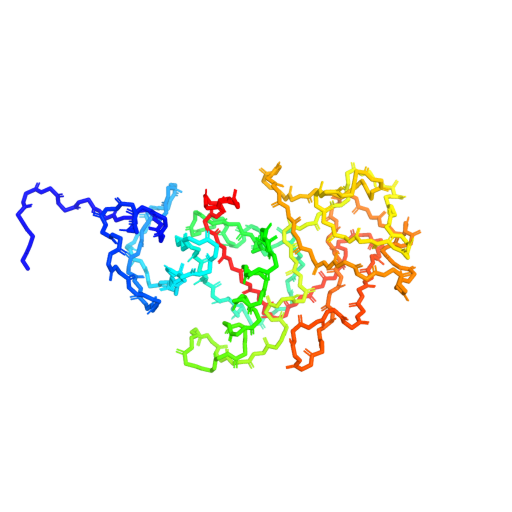2 PRO A O 1
ATOM 769 N N . GLY A 1 103 ? -16.796 -4.925 -1.230 1.00 96.12 103 GLY A N 1
ATOM 770 C CA . GLY A 1 103 ? -16.640 -6.168 -1.987 1.00 96.12 103 GLY A CA 1
ATOM 771 C C . GLY A 1 103 ? -15.220 -6.748 -2.013 1.00 96.12 103 GLY A C 1
ATOM 772 O O . GLY A 1 103 ? -14.294 -6.268 -1.359 1.00 96.12 103 GLY A O 1
ATOM 773 N N . ALA A 1 104 ? -15.073 -7.829 -2.781 1.00 97.69 104 ALA A N 1
ATOM 774 C CA . ALA A 1 104 ? -13.834 -8.586 -2.929 1.00 97.69 104 ALA A CA 1
ATOM 775 C C . ALA A 1 104 ? -13.187 -8.315 -4.287 1.00 97.69 104 ALA A C 1
ATOM 777 O O . ALA A 1 104 ? -13.831 -8.485 -5.327 1.00 97.69 104 ALA A O 1
ATOM 778 N N . SER A 1 105 ? -11.914 -7.932 -4.283 1.00 97.25 105 SER A N 1
ATOM 779 C CA . SER A 1 105 ? -11.122 -7.806 -5.501 1.00 97.25 105 SER A CA 1
ATOM 780 C C . SER A 1 105 ? -9.623 -7.844 -5.191 1.00 97.25 105 SER A C 1
ATOM 782 O O . SER A 1 105 ? -9.168 -7.081 -4.341 1.00 97.25 105 SER A O 1
ATOM 784 N N . PRO A 1 106 ? -8.808 -8.610 -5.934 1.00 96.75 106 PRO A N 1
ATOM 785 C CA . PRO A 1 106 ? -7.352 -8.518 -5.814 1.00 96.75 106 PRO A CA 1
ATOM 786 C C . PRO A 1 106 ? -6.818 -7.129 -6.211 1.00 96.75 106 PRO A C 1
ATOM 788 O O . PRO A 1 106 ? -5.693 -6.773 -5.867 1.00 96.75 106 PRO A O 1
ATOM 791 N N . ASP A 1 107 ? -7.625 -6.319 -6.908 1.00 97.00 107 ASP A N 1
ATOM 792 C CA . ASP A 1 107 ? -7.237 -4.976 -7.337 1.00 97.00 107 ASP A CA 1
ATOM 793 C C . ASP A 1 107 ? -7.084 -3.981 -6.182 1.00 97.00 107 ASP A C 1
ATOM 795 O O . ASP A 1 107 ? -6.453 -2.945 -6.372 1.00 97.00 107 ASP A O 1
ATOM 799 N N . TYR A 1 108 ? -7.572 -4.309 -4.981 1.00 98.56 108 TYR A N 1
ATOM 800 C CA . TYR A 1 108 ? -7.275 -3.550 -3.762 1.00 98.56 108 TYR A CA 1
ATOM 801 C C . TYR A 1 108 ? -5.770 -3.475 -3.452 1.00 98.56 108 TYR A C 1
ATOM 803 O O . TYR A 1 108 ? -5.338 -2.535 -2.793 1.00 98.56 108 TYR A O 1
ATOM 811 N N . MET A 1 109 ? -4.972 -4.420 -3.963 1.00 98.38 109 MET A N 1
ATOM 812 C CA . MET A 1 109 ? -3.507 -4.440 -3.852 1.00 98.38 109 MET A CA 1
ATOM 813 C C . MET A 1 109 ? -2.807 -4.121 -5.185 1.00 98.38 109 MET A C 1
ATOM 815 O O . MET A 1 109 ? -1.637 -4.458 -5.362 1.00 98.38 109 MET A O 1
ATOM 819 N N . ARG A 1 110 ? -3.508 -3.539 -6.169 1.00 98.00 110 ARG A N 1
ATOM 820 C CA . ARG A 1 110 ? -2.950 -3.252 -7.507 1.00 98.00 110 ARG A CA 1
ATOM 821 C C . ARG A 1 110 ? -1.927 -2.119 -7.503 1.00 98.00 110 ARG A C 1
ATOM 823 O O . ARG A 1 110 ? -1.030 -2.119 -8.342 1.00 98.00 110 ARG A O 1
ATOM 830 N N . ILE A 1 111 ? -2.110 -1.159 -6.605 1.00 98.50 111 ILE A N 1
ATOM 831 C CA . ILE A 1 111 ? -1.236 -0.011 -6.361 1.00 98.50 111 ILE A CA 1
ATOM 832 C C . ILE A 1 111 ? -0.935 0.031 -4.863 1.00 98.50 111 ILE A C 1
ATOM 834 O O . ILE A 1 111 ? -1.811 -0.297 -4.066 1.00 98.50 111 ILE A O 1
ATOM 838 N N . LEU A 1 112 ? 0.287 0.412 -4.497 1.00 98.69 112 LEU A N 1
ATOM 839 C CA . LEU A 1 112 ? 0.765 0.458 -3.111 1.00 98.69 112 LEU A CA 1
ATOM 840 C C . LEU A 1 112 ? 1.441 1.806 -2.844 1.00 98.69 112 LEU A C 1
ATOM 842 O O . LEU A 1 112 ? 1.878 2.470 -3.786 1.00 98.69 112 LEU A O 1
ATOM 846 N N . GLY A 1 113 ? 1.586 2.186 -1.575 1.00 98.56 113 GLY A N 1
ATOM 847 C CA . GLY A 1 113 ? 2.361 3.363 -1.158 1.00 98.56 113 GLY A CA 1
ATOM 848 C C . GLY A 1 113 ? 3.876 3.152 -1.286 1.00 98.56 113 GLY A C 1
ATOM 849 O O . GLY A 1 113 ? 4.622 3.412 -0.354 1.00 98.56 113 GLY A O 1
ATOM 850 N N . ILE A 1 114 ? 4.351 2.601 -2.407 1.00 98.50 114 ILE A N 1
ATOM 851 C CA . ILE A 1 114 ? 5.763 2.269 -2.649 1.00 98.50 114 ILE A CA 1
ATOM 852 C C . ILE A 1 114 ? 6.208 2.944 -3.947 1.00 98.50 114 ILE A C 1
ATOM 854 O O . ILE A 1 114 ? 5.597 2.745 -5.001 1.00 98.50 114 ILE A O 1
ATOM 858 N N . TYR A 1 115 ? 7.282 3.726 -3.872 1.00 98.25 115 TYR A N 1
ATOM 859 C CA . TYR A 1 115 ? 7.727 4.634 -4.931 1.00 98.25 115 TYR A CA 1
ATOM 860 C C . TYR A 1 115 ? 9.232 4.508 -5.190 1.00 98.25 115 TYR A C 1
ATOM 862 O O . TYR A 1 115 ? 9.978 4.099 -4.292 1.00 98.25 115 TYR A O 1
ATOM 870 N N . PRO A 1 116 ? 9.710 4.853 -6.396 1.00 97.62 116 PRO A N 1
ATOM 871 C CA . PRO A 1 116 ? 11.131 4.835 -6.692 1.00 97.62 116 PRO A CA 1
ATOM 872 C C . PRO A 1 116 ? 11.805 6.063 -6.076 1.00 97.62 116 PRO A C 1
ATOM 874 O O . PRO A 1 116 ? 11.309 7.182 -6.199 1.00 97.62 116 PRO A O 1
ATOM 877 N N . GLU A 1 117 ? 12.968 5.872 -5.459 1.00 96.44 117 GLU A N 1
ATOM 878 C CA . GLU A 1 117 ? 13.761 6.958 -4.856 1.00 96.44 117 GLU A CA 1
ATOM 879 C C . GLU A 1 117 ? 14.354 7.899 -5.918 1.00 96.44 117 GLU A C 1
ATOM 881 O O . GLU A 1 117 ? 14.646 9.069 -5.668 1.00 96.44 117 GLU A O 1
ATOM 886 N N . GLN A 1 118 ? 14.552 7.384 -7.132 1.00 96.12 118 GLN A N 1
ATOM 887 C CA . GLN A 1 118 ? 15.105 8.114 -8.265 1.00 96.12 118 GLN A CA 1
ATOM 888 C C . GLN A 1 118 ? 14.547 7.571 -9.581 1.00 96.12 118 GLN A C 1
ATOM 890 O O . GLN A 1 118 ? 14.265 6.381 -9.698 1.00 96.12 118 GLN A O 1
ATOM 895 N N . ASN A 1 119 ? 14.467 8.426 -10.607 1.00 97.12 119 ASN A N 1
ATOM 896 C CA . ASN A 1 119 ? 14.157 7.966 -11.962 1.00 97.12 119 ASN A CA 1
ATOM 897 C C . ASN A 1 119 ? 15.192 6.911 -12.388 1.00 97.12 119 ASN A C 1
ATOM 899 O O . ASN A 1 119 ? 16.399 7.168 -12.323 1.00 97.12 119 ASN A O 1
ATOM 903 N N . GLY A 1 120 ? 14.727 5.754 -12.851 1.00 96.12 120 GLY A N 1
ATOM 904 C CA . GLY A 1 120 ? 15.607 4.645 -13.221 1.00 96.12 120 GLY A CA 1
ATOM 905 C C . GLY A 1 120 ? 15.926 3.672 -12.088 1.00 96.12 120 GLY A C 1
ATOM 906 O O . GLY A 1 120 ? 16.807 2.829 -12.260 1.00 96.12 120 GLY A O 1
ATOM 907 N N . ALA A 1 121 ? 15.251 3.767 -10.937 1.00 96.88 121 ALA A N 1
ATOM 908 C CA . ALA A 1 121 ? 15.348 2.758 -9.882 1.00 96.88 121 ALA A CA 1
ATOM 909 C C . ALA A 1 121 ? 14.937 1.376 -10.414 1.00 96.88 121 ALA A C 1
ATOM 911 O O . ALA A 1 121 ? 13.954 1.258 -11.135 1.00 96.88 121 ALA A O 1
ATOM 912 N N . THR A 1 122 ? 15.662 0.316 -10.065 1.00 95.94 122 THR A N 1
ATOM 913 C CA . THR A 1 122 ? 15.409 -1.034 -10.594 1.00 95.94 122 THR A CA 1
ATOM 914 C C . THR A 1 122 ? 15.472 -2.069 -9.487 1.00 95.94 122 THR A C 1
ATOM 916 O O . THR A 1 122 ? 16.298 -1.962 -8.593 1.00 95.94 122 THR A O 1
ATOM 919 N N . CYS A 1 123 ? 14.663 -3.118 -9.591 1.00 96.06 123 CYS A N 1
ATOM 920 C CA . CYS A 1 123 ? 14.721 -4.301 -8.731 1.00 96.06 123 CYS A CA 1
ATOM 921 C C . CYS A 1 123 ? 14.683 -5.588 -9.577 1.00 96.06 123 CYS A C 1
ATOM 923 O O . CYS A 1 123 ? 14.199 -6.625 -9.138 1.00 96.06 123 CYS A O 1
ATOM 925 N N . ASN A 1 124 ? 15.215 -5.522 -10.804 1.00 95.25 124 ASN A N 1
ATOM 926 C CA . ASN A 1 124 ? 15.152 -6.606 -11.782 1.00 95.25 124 ASN A CA 1
ATOM 927 C C . ASN A 1 124 ? 15.715 -7.922 -11.223 1.00 95.25 124 ASN A C 1
ATOM 929 O O . ASN A 1 124 ? 16.903 -8.009 -10.895 1.00 95.25 124 ASN A O 1
ATOM 933 N N . ALA A 1 125 ? 14.856 -8.943 -11.185 1.00 95.88 125 ALA A N 1
ATOM 934 C CA . ALA A 1 125 ? 15.147 -10.308 -10.761 1.00 95.88 125 ALA A CA 1
ATOM 935 C C . ALA A 1 125 ? 15.689 -10.396 -9.324 1.00 95.88 125 ALA A C 1
ATOM 937 O O . ALA A 1 125 ? 16.594 -11.186 -9.039 1.00 95.88 125 ALA A O 1
ATOM 938 N N . LYS A 1 126 ? 15.143 -9.578 -8.415 1.00 96.12 126 LYS A N 1
ATOM 939 C CA . LYS A 1 126 ? 15.556 -9.504 -7.007 1.00 96.12 126 LYS A CA 1
ATOM 940 C C . LYS A 1 126 ? 14.359 -9.405 -6.056 1.00 96.12 126 LYS A C 1
ATOM 942 O O . LYS A 1 126 ? 13.299 -8.961 -6.487 1.00 96.12 126 LYS A O 1
ATOM 947 N N . PRO A 1 127 ? 14.540 -9.712 -4.756 1.00 96.88 127 PRO A N 1
ATOM 948 C CA . PRO A 1 127 ? 13.518 -9.482 -3.743 1.00 96.88 127 PRO A CA 1
ATOM 949 C C . PRO A 1 127 ? 13.146 -8.006 -3.668 1.00 96.88 127 PRO A C 1
ATOM 951 O O . PRO A 1 127 ? 14.041 -7.157 -3.633 1.00 96.88 127 PRO A O 1
ATOM 954 N N . MET A 1 128 ? 11.855 -7.704 -3.587 1.00 97.06 128 MET A N 1
ATOM 955 C CA . MET A 1 128 ? 11.367 -6.338 -3.451 1.00 97.06 128 MET A CA 1
ATOM 956 C C . MET A 1 128 ? 10.821 -6.119 -2.043 1.00 97.06 128 MET A C 1
ATOM 958 O O . MET A 1 128 ? 9.661 -6.403 -1.747 1.00 97.06 128 MET A O 1
ATOM 962 N N . ASN A 1 129 ? 11.698 -5.652 -1.161 1.00 96.94 129 ASN A N 1
ATOM 963 C CA . ASN A 1 129 ? 11.413 -5.309 0.228 1.00 96.94 129 ASN A CA 1
ATOM 964 C C . ASN A 1 129 ? 12.574 -4.480 0.806 1.00 96.94 129 ASN A C 1
ATOM 966 O O . ASN A 1 129 ? 13.660 -4.432 0.220 1.00 96.94 129 ASN A O 1
ATOM 970 N N . SER A 1 130 ? 12.373 -3.870 1.974 1.00 95.69 130 SER A N 1
ATOM 971 C CA . SER A 1 130 ? 13.373 -3.002 2.615 1.00 95.69 130 SER A CA 1
ATOM 972 C C . SER A 1 130 ? 14.664 -3.704 3.045 1.00 95.69 130 SER A C 1
ATOM 974 O O . SER A 1 130 ? 15.671 -3.032 3.261 1.00 95.69 130 SER A O 1
ATOM 976 N N . ASN A 1 131 ? 14.695 -5.040 3.126 1.00 94.31 131 ASN A N 1
ATOM 977 C CA . ASN A 1 131 ? 15.935 -5.774 3.402 1.00 94.31 131 ASN A CA 1
ATOM 978 C C . ASN A 1 131 ? 16.845 -5.882 2.165 1.00 94.31 131 ASN A C 1
ATOM 980 O O . ASN A 1 131 ? 17.990 -6.326 2.284 1.00 94.31 131 ASN A O 1
ATOM 984 N N . ASN A 1 132 ? 16.378 -5.459 0.985 1.00 93.31 132 ASN A N 1
ATOM 985 C CA . ASN A 1 132 ? 17.185 -5.372 -0.225 1.00 93.31 132 ASN A CA 1
ATOM 986 C C . ASN A 1 132 ? 17.497 -3.906 -0.593 1.00 93.31 132 ASN A C 1
ATOM 988 O O . ASN A 1 132 ? 16.767 -3.289 -1.371 1.00 93.31 132 ASN A O 1
ATOM 992 N N . PRO A 1 133 ? 18.641 -3.355 -0.142 1.00 86.25 133 PRO A N 1
ATOM 993 C CA . PRO A 1 133 ? 18.995 -1.954 -0.382 1.00 86.25 133 PRO A CA 1
ATOM 994 C C . PRO A 1 133 ? 19.340 -1.645 -1.847 1.00 86.25 133 PRO A C 1
ATOM 996 O O . PRO A 1 133 ? 19.587 -0.497 -2.196 1.00 86.25 133 PRO A O 1
ATOM 999 N N . ASN A 1 134 ? 19.405 -2.652 -2.725 1.00 87.75 134 ASN A N 1
ATOM 1000 C CA . ASN A 1 134 ? 19.820 -2.464 -4.116 1.00 87.75 134 ASN A CA 1
ATOM 1001 C C . ASN A 1 134 ? 18.665 -2.121 -5.058 1.00 87.75 134 ASN A C 1
ATOM 1003 O O . ASN A 1 134 ? 18.895 -2.092 -6.269 1.00 87.75 134 ASN A O 1
ATOM 1007 N N . CYS A 1 135 ? 17.449 -1.955 -4.533 1.00 91.44 135 CYS A N 1
ATOM 1008 C CA . CYS A 1 135 ? 16.283 -1.682 -5.359 1.00 91.44 135 CYS A CA 1
ATOM 1009 C C . CYS A 1 135 ? 16.004 -0.182 -5.541 1.00 91.44 135 CYS A C 1
ATOM 1011 O O . CYS A 1 135 ? 15.493 0.196 -6.592 1.00 91.44 135 CYS A O 1
ATOM 1013 N N . PHE A 1 136 ? 16.429 0.683 -4.609 1.00 94.44 136 PHE A N 1
ATOM 1014 C CA . PHE A 1 136 ? 16.160 2.134 -4.641 1.00 94.44 136 PHE A CA 1
ATOM 1015 C C . PHE A 1 136 ? 14.655 2.451 -4.719 1.00 94.44 136 PHE A C 1
ATOM 1017 O O . PHE A 1 136 ? 14.218 3.307 -5.490 1.00 94.44 136 PHE A O 1
ATOM 1024 N N . TRP A 1 137 ? 13.863 1.704 -3.950 1.00 97.25 137 TRP A N 1
ATOM 1025 C CA . TRP A 1 137 ? 12.433 1.919 -3.749 1.00 97.25 137 TRP A CA 1
ATOM 1026 C C . TRP A 1 137 ? 12.187 2.089 -2.257 1.00 97.25 137 TRP A C 1
ATOM 1028 O O . TRP A 1 137 ? 12.843 1.435 -1.448 1.00 97.25 137 TRP A O 1
ATOM 1038 N N . HIS A 1 138 ? 11.208 2.917 -1.922 1.00 97.00 138 HIS A N 1
ATOM 1039 C CA . HIS A 1 138 ? 10.854 3.280 -0.555 1.00 97.00 138 HIS A CA 1
ATOM 1040 C C . HIS A 1 138 ? 9.337 3.308 -0.374 1.00 97.00 138 HIS A C 1
ATOM 1042 O O . HIS A 1 138 ? 8.590 3.483 -1.341 1.00 97.00 138 HIS A O 1
ATOM 1048 N N . ALA A 1 139 ? 8.902 3.119 0.869 1.00 97.94 139 ALA A N 1
ATOM 1049 C CA . ALA A 1 139 ? 7.547 3.417 1.303 1.00 97.94 139 ALA A CA 1
ATOM 1050 C C . ALA A 1 139 ? 7.317 4.940 1.282 1.00 97.94 139 ALA A C 1
ATOM 1052 O O . ALA A 1 139 ? 8.253 5.695 1.540 1.00 97.94 139 ALA A O 1
ATOM 1053 N N . SER A 1 140 ? 6.095 5.402 1.008 1.00 97.69 140 SER A N 1
ATOM 1054 C CA . SER A 1 140 ? 5.756 6.836 1.012 1.00 97.69 140 SER A CA 1
ATOM 1055 C C . SER A 1 140 ? 5.897 7.504 2.381 1.00 97.69 140 SER A C 1
ATOM 1057 O O . SER A 1 140 ? 5.981 8.729 2.448 1.00 97.69 140 SER A O 1
ATOM 1059 N N . ASP A 1 141 ? 5.968 6.714 3.450 1.00 97.38 141 ASP A N 1
ATOM 1060 C CA . ASP A 1 141 ? 6.173 7.166 4.824 1.00 97.38 141 ASP A CA 1
ATOM 1061 C C . ASP A 1 141 ? 7.589 6.916 5.361 1.00 97.38 141 ASP A C 1
ATOM 1063 O O . ASP A 1 141 ? 7.814 6.983 6.569 1.00 97.38 141 ASP A O 1
ATOM 1067 N N . ASP A 1 142 ? 8.534 6.585 4.476 1.00 95.94 142 ASP A N 1
ATOM 1068 C CA . ASP A 1 142 ? 9.924 6.242 4.801 1.00 95.94 142 ASP A CA 1
ATOM 1069 C C . ASP A 1 142 ? 10.091 5.018 5.734 1.00 95.94 142 ASP A C 1
ATOM 1071 O O . ASP A 1 142 ? 11.206 4.698 6.164 1.00 95.94 142 ASP A O 1
ATOM 1075 N N . GLY A 1 143 ? 9.008 4.295 6.035 1.00 96.38 143 GLY A N 1
ATOM 1076 C CA . GLY A 1 143 ? 9.023 3.067 6.818 1.00 96.38 143 GLY A CA 1
ATOM 1077 C C . GLY A 1 143 ? 9.480 1.839 6.017 1.00 96.38 143 GLY A C 1
ATOM 1078 O O . GLY A 1 143 ? 9.700 1.894 4.801 1.00 96.38 143 GLY A O 1
ATOM 1079 N N . PRO A 1 144 ? 9.627 0.677 6.677 1.00 96.94 144 PRO A N 1
ATOM 1080 C CA . PRO A 1 144 ? 9.832 -0.582 5.982 1.00 96.94 144 PRO A CA 1
ATOM 1081 C C . PRO A 1 144 ? 8.630 -0.945 5.098 1.00 96.94 144 PRO A C 1
ATOM 1083 O O . PRO A 1 144 ? 7.479 -0.627 5.402 1.00 96.94 144 PRO A O 1
ATOM 1086 N N . PHE A 1 145 ? 8.909 -1.668 4.017 1.00 97.88 145 PHE A N 1
ATOM 1087 C CA . PHE A 1 145 ? 7.922 -2.274 3.135 1.00 97.88 145 PHE A CA 1
ATOM 1088 C C . PHE A 1 145 ? 8.342 -3.690 2.728 1.00 97.88 145 PHE A C 1
ATOM 1090 O O . PHE A 1 145 ? 9.528 -4.044 2.693 1.00 97.88 145 PHE A O 1
ATOM 1097 N N . TYR A 1 146 ? 7.355 -4.492 2.344 1.00 98.12 146 TYR A N 1
ATOM 1098 C CA . TYR A 1 146 ? 7.521 -5.854 1.868 1.00 98.12 146 TYR A CA 1
ATOM 1099 C C . TYR A 1 146 ? 6.569 -6.144 0.705 1.00 98.12 146 TYR A C 1
ATOM 1101 O O . TYR A 1 146 ? 5.358 -6.042 0.853 1.00 98.12 146 TYR A O 1
ATOM 1109 N N . VAL A 1 147 ? 7.098 -6.580 -0.442 1.00 97.88 147 VAL A N 1
ATOM 1110 C CA . VAL A 1 147 ? 6.284 -7.085 -1.563 1.00 97.88 147 VAL A CA 1
ATOM 1111 C C . VAL A 1 147 ? 6.524 -8.583 -1.754 1.00 97.88 147 VAL A C 1
ATOM 1113 O O . VAL A 1 147 ? 5.573 -9.367 -1.739 1.00 97.88 147 VAL A O 1
ATOM 1116 N N . HIS A 1 148 ? 7.784 -9.000 -1.935 1.00 97.75 148 HIS A N 1
ATOM 1117 C CA . HIS A 1 148 ? 8.142 -10.402 -2.183 1.00 97.75 148 HIS A CA 1
ATOM 1118 C C . HIS A 1 148 ? 9.635 -10.721 -1.993 1.00 97.75 148 HIS A C 1
ATOM 1120 O O . HIS A 1 148 ? 10.479 -9.829 -1.912 1.00 97.75 148 HIS A O 1
ATOM 1126 N N . GLU A 1 149 ? 9.956 -12.021 -2.055 1.00 97.31 149 GLU A N 1
ATOM 1127 C CA . GLU A 1 149 ? 11.321 -12.588 -2.058 1.00 97.31 149 GLU A CA 1
ATOM 1128 C C . GLU A 1 149 ? 11.735 -13.238 -3.397 1.00 97.31 149 GLU A C 1
ATOM 1130 O O . GLU A 1 149 ? 12.789 -13.865 -3.502 1.00 97.31 149 GLU A O 1
ATOM 1135 N N . VAL A 1 150 ? 10.894 -13.155 -4.436 1.00 96.50 150 VAL A N 1
ATOM 1136 C CA . VAL A 1 150 ? 11.172 -13.829 -5.716 1.00 96.50 150 VAL A CA 1
ATOM 1137 C C . VAL A 1 150 ? 12.287 -13.151 -6.526 1.00 96.50 150 VAL A C 1
ATOM 1139 O O . VAL A 1 150 ? 12.444 -11.937 -6.482 1.00 96.50 150 VAL A O 1
ATOM 1142 N N . ASN A 1 151 ? 13.026 -13.948 -7.312 1.00 96.44 151 ASN A N 1
ATOM 1143 C CA . ASN A 1 151 ? 14.203 -13.518 -8.094 1.00 96.44 151 ASN A CA 1
ATOM 1144 C C . ASN A 1 151 ? 14.047 -13.758 -9.605 1.00 96.44 151 ASN A C 1
ATOM 1146 O O . ASN A 1 151 ? 15.028 -13.897 -10.332 1.00 96.44 151 ASN A O 1
ATOM 1150 N N . ASN A 1 152 ? 12.814 -13.921 -10.081 1.00 95.81 152 ASN A N 1
ATOM 1151 C CA . ASN A 1 152 ? 12.509 -14.343 -11.451 1.00 95.81 152 ASN A CA 1
ATOM 1152 C C . ASN A 1 152 ? 11.538 -13.402 -12.180 1.00 95.81 152 ASN A C 1
ATOM 1154 O O . ASN A 1 152 ? 11.046 -13.761 -13.248 1.00 95.81 152 ASN A O 1
ATOM 1158 N N . ILE A 1 153 ? 11.276 -12.218 -11.625 1.00 96.81 153 ILE A N 1
ATOM 1159 C CA . ILE A 1 153 ? 10.517 -11.154 -12.282 1.00 96.81 153 ILE A CA 1
ATOM 1160 C C . ILE A 1 153 ? 11.516 -10.098 -12.743 1.00 96.81 153 ILE A C 1
ATOM 1162 O O . ILE A 1 153 ? 12.260 -9.563 -11.929 1.00 96.81 153 ILE A O 1
ATOM 1166 N N . SER A 1 154 ? 11.565 -9.801 -14.041 1.00 96.19 154 SER A N 1
ATOM 1167 C CA . SER A 1 154 ? 12.507 -8.820 -14.601 1.00 96.19 154 SER A CA 1
ATOM 1168 C C . SER A 1 154 ? 12.047 -7.368 -14.447 1.00 96.19 154 SER A C 1
ATOM 1170 O O . SER A 1 154 ? 12.265 -6.563 -15.343 1.00 96.19 154 SER A O 1
ATOM 1172 N N . GLU A 1 155 ? 11.427 -7.051 -13.313 1.00 96.19 155 GLU A N 1
ATOM 1173 C CA . GLU A 1 155 ? 10.840 -5.752 -12.984 1.00 96.19 155 GLU A CA 1
ATOM 1174 C C . GLU A 1 155 ? 11.165 -5.382 -11.524 1.00 96.19 155 GLU A C 1
ATOM 1176 O O . GLU A 1 155 ? 11.600 -6.252 -10.768 1.00 96.19 155 GLU A O 1
ATOM 1181 N N . PRO A 1 156 ? 10.955 -4.123 -11.103 1.00 96.75 156 PRO A N 1
ATOM 1182 C CA . PRO A 1 156 ? 10.967 -2.942 -11.952 1.00 96.75 156 PRO A CA 1
ATOM 1183 C C . PRO A 1 156 ? 12.256 -2.828 -12.775 1.00 96.75 156 PRO A C 1
ATOM 1185 O O . PRO A 1 156 ? 13.367 -3.056 -12.265 1.00 96.75 156 PRO A O 1
ATOM 1188 N N . ASN A 1 157 ? 12.114 -2.512 -14.058 1.00 96.06 157 ASN A N 1
ATOM 1189 C CA . ASN A 1 157 ? 13.194 -2.483 -15.043 1.00 96.06 157 ASN A CA 1
ATOM 1190 C C . ASN A 1 157 ? 13.865 -1.104 -15.169 1.00 96.06 157 ASN A C 1
ATOM 1192 O O . ASN A 1 157 ? 14.937 -1.013 -15.777 1.00 96.06 157 ASN A O 1
ATOM 1196 N N . GLY A 1 158 ? 13.308 -0.069 -14.531 1.00 96.62 158 GLY A N 1
ATOM 1197 C CA . GLY A 1 158 ? 13.889 1.272 -14.496 1.00 96.62 158 GLY A CA 1
ATOM 1198 C C . GLY A 1 158 ? 13.245 2.266 -15.459 1.00 96.62 158 GLY A C 1
ATOM 1199 O O . GLY A 1 158 ? 13.803 3.339 -15.686 1.00 96.62 158 GLY A O 1
ATOM 1200 N N . ASP A 1 159 ? 12.083 1.966 -16.025 1.00 96.12 159 ASP A N 1
ATOM 1201 C CA . ASP A 1 159 ? 11.304 2.906 -16.828 1.00 96.12 159 ASP A CA 1
ATOM 1202 C C . ASP A 1 159 ? 10.311 3.719 -15.981 1.00 96.12 159 ASP A C 1
ATOM 1204 O O . ASP A 1 159 ? 9.274 4.147 -16.466 1.00 96.12 159 ASP A O 1
ATOM 1208 N N . ASN A 1 160 ? 10.651 4.016 -14.726 1.00 96.88 160 ASN A N 1
ATOM 1209 C CA . ASN A 1 160 ? 9.824 4.790 -13.799 1.00 96.88 160 ASN A CA 1
ATOM 1210 C C . ASN A 1 160 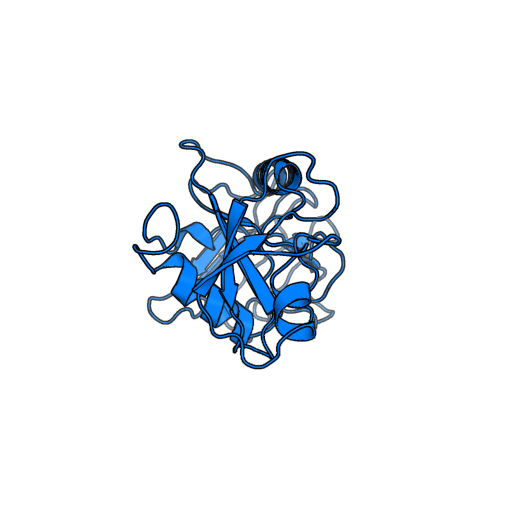? 10.083 6.306 -13.776 1.00 96.88 160 ASN A C 1
ATOM 1212 O O . ASN A 1 160 ? 11.121 6.830 -14.195 1.00 96.88 160 ASN A O 1
ATOM 1216 N N . ASN A 1 161 ? 9.130 7.005 -13.152 1.00 97.06 161 ASN A N 1
ATOM 1217 C CA . ASN A 1 161 ? 9.336 8.316 -12.552 1.00 97.06 161 ASN A CA 1
ATOM 1218 C C . ASN A 1 161 ? 9.066 8.275 -11.044 1.00 97.06 161 ASN A C 1
ATOM 1220 O O . ASN A 1 161 ? 8.172 7.562 -10.603 1.00 97.06 161 ASN A O 1
ATOM 1224 N N . VAL A 1 162 ? 9.758 9.121 -10.272 1.00 96.56 162 VAL A N 1
ATOM 1225 C CA . VAL A 1 162 ? 9.608 9.234 -8.798 1.00 96.56 162 VAL A CA 1
ATOM 1226 C C . VAL A 1 162 ? 8.187 9.544 -8.308 1.00 96.56 162 VAL A C 1
ATOM 1228 O O . VAL A 1 162 ? 7.893 9.396 -7.132 1.00 96.56 162 VAL A O 1
ATOM 1231 N N . ILE A 1 163 ? 7.296 9.982 -9.200 1.00 94.19 163 ILE A N 1
ATOM 1232 C CA . ILE A 1 163 ? 5.904 10.326 -8.876 1.00 94.19 163 ILE A CA 1
ATOM 1233 C C . ILE A 1 163 ? 4.920 9.162 -9.081 1.00 94.19 163 ILE A C 1
ATOM 1235 O O . ILE A 1 163 ? 3.733 9.316 -8.800 1.00 94.19 163 ILE A O 1
ATOM 1239 N N . GLY A 1 164 ? 5.375 8.035 -9.636 1.00 93.81 164 GLY A N 1
ATOM 1240 C CA . GLY A 1 164 ? 4.534 6.895 -9.991 1.00 93.81 164 GLY A CA 1
ATOM 1241 C C . GLY A 1 164 ? 4.877 5.654 -9.177 1.00 93.81 164 GLY A C 1
ATOM 1242 O O . GLY A 1 164 ? 6.044 5.289 -9.068 1.00 93.81 164 GLY A O 1
ATOM 1243 N N . SER A 1 165 ? 3.852 4.985 -8.646 1.00 95.75 165 SER A N 1
ATOM 1244 C CA . SER A 1 165 ? 3.987 3.626 -8.106 1.00 95.75 165 SER A CA 1
ATOM 1245 C C . SER A 1 165 ? 3.840 2.576 -9.220 1.00 95.75 165 SER A C 1
ATOM 1247 O O . SER A 1 165 ? 3.563 2.897 -10.382 1.00 95.75 165 SER A O 1
ATOM 1249 N N . MET A 1 166 ? 4.017 1.305 -8.873 1.00 95.50 166 MET A N 1
ATOM 1250 C CA . MET A 1 166 ? 3.939 0.174 -9.794 1.00 95.50 166 MET A CA 1
ATOM 1251 C C . MET A 1 166 ? 2.540 -0.426 -9.896 1.00 95.50 166 MET A C 1
ATOM 1253 O O . MET A 1 166 ? 1.665 -0.225 -9.056 1.00 95.50 166 MET A O 1
ATOM 1257 N N . TYR A 1 167 ? 2.370 -1.223 -10.946 1.00 97.69 167 TYR A N 1
ATOM 1258 C CA . TYR A 1 167 ? 1.344 -2.249 -11.014 1.00 97.69 167 TYR A CA 1
ATOM 1259 C C . TYR A 1 167 ? 1.797 -3.476 -10.235 1.00 97.69 167 TYR A C 1
ATOM 1261 O O . TYR A 1 167 ? 2.908 -3.945 -10.466 1.00 97.69 167 TYR A O 1
ATOM 1269 N N . TYR A 1 168 ? 0.922 -4.045 -9.412 1.00 98.44 168 TYR A N 1
ATOM 1270 C CA . TYR A 1 168 ? 1.132 -5.345 -8.780 1.00 98.44 168 TYR A CA 1
ATOM 1271 C C . TYR A 1 168 ? 0.008 -6.305 -9.163 1.00 98.44 168 TYR A C 1
ATOM 1273 O O . TYR A 1 168 ? -1.179 -5.987 -9.064 1.00 98.44 168 TYR A O 1
ATOM 1281 N N . GLN A 1 169 ? 0.391 -7.498 -9.601 1.00 98.00 169 GLN A N 1
ATOM 1282 C CA . GLN A 1 169 ? -0.509 -8.594 -9.917 1.00 98.00 169 GLN A CA 1
ATOM 1283 C C . GLN A 1 169 ? -0.197 -9.777 -9.023 1.00 98.00 169 GLN A C 1
ATOM 1285 O O . GLN A 1 169 ? 0.946 -10.225 -8.939 1.00 98.00 169 GLN A O 1
ATOM 1290 N N . TRP A 1 170 ? -1.241 -10.326 -8.423 1.00 97.75 170 TRP A N 1
ATOM 1291 C CA . TRP A 1 170 ? -1.145 -11.370 -7.419 1.00 97.75 170 TRP A CA 1
ATOM 1292 C C . TRP A 1 170 ? -1.794 -12.656 -7.925 1.00 97.75 170 TRP A C 1
ATOM 1294 O O . TRP A 1 170 ? -2.797 -12.636 -8.644 1.00 97.75 170 TRP A O 1
ATOM 1304 N N . GLN A 1 171 ? -1.206 -13.784 -7.555 1.00 97.25 171 GLN A N 1
ATOM 1305 C CA . GLN A 1 171 ? -1.776 -15.105 -7.760 1.00 97.25 171 GLN A CA 1
ATOM 1306 C C . GLN A 1 171 ? -2.908 -15.351 -6.755 1.00 97.25 171 GLN A C 1
ATOM 1308 O O . GLN A 1 171 ? -3.030 -14.660 -5.750 1.00 97.25 171 GLN A O 1
ATOM 1313 N N . ALA A 1 172 ? -3.711 -16.393 -6.982 1.00 95.88 172 ALA A N 1
ATOM 1314 C CA . ALA A 1 172 ? -4.836 -16.734 -6.105 1.00 95.88 172 ALA A CA 1
ATOM 1315 C C . ALA A 1 172 ? -4.435 -17.081 -4.653 1.00 95.88 172 ALA A C 1
ATOM 1317 O O . ALA A 1 172 ? -5.292 -17.114 -3.777 1.00 95.88 172 ALA A O 1
ATOM 1318 N N . ASN A 1 173 ? -3.154 -17.362 -4.403 1.00 94.81 173 ASN A N 1
ATOM 1319 C CA . ASN A 1 173 ? -2.596 -17.637 -3.079 1.00 94.81 173 ASN A CA 1
ATOM 1320 C C . ASN A 1 173 ? -1.934 -16.406 -2.425 1.00 94.81 173 ASN A C 1
ATOM 1322 O O . ASN A 1 173 ? -1.269 -16.565 -1.407 1.00 94.81 173 ASN A O 1
ATOM 1326 N N . GLY A 1 174 ? -2.054 -15.215 -3.022 1.00 96.19 174 GLY A N 1
ATOM 1327 C CA . GLY A 1 174 ? -1.449 -13.983 -2.511 1.00 96.19 174 GLY A CA 1
ATOM 1328 C C . GLY A 1 174 ? 0.042 -13.822 -2.812 1.00 96.19 174 GLY A C 1
ATOM 1329 O O . GLY A 1 174 ? 0.652 -12.843 -2.374 1.00 96.19 174 GLY A O 1
ATOM 1330 N N . ASP A 1 175 ? 0.659 -14.737 -3.564 1.00 97.38 175 ASP A N 1
ATOM 1331 C CA . ASP A 1 175 ? 2.023 -14.546 -4.059 1.00 97.38 175 ASP A CA 1
ATOM 1332 C C . ASP A 1 175 ? 2.041 -13.570 -5.229 1.00 97.38 175 ASP A C 1
ATOM 1334 O O . ASP A 1 175 ? 1.118 -13.525 -6.046 1.00 97.38 175 ASP A O 1
ATOM 1338 N N . ILE A 1 176 ? 3.129 -12.812 -5.356 1.00 97.88 176 ILE A N 1
ATOM 1339 C CA . ILE A 1 176 ? 3.311 -11.952 -6.519 1.00 97.88 176 ILE A CA 1
ATOM 1340 C C . ILE A 1 176 ? 3.368 -12.816 -7.793 1.00 97.88 176 ILE A C 1
ATOM 1342 O O . ILE A 1 176 ? 4.084 -13.817 -7.882 1.00 97.88 176 ILE A O 1
ATOM 1346 N N . GLN A 1 177 ? 2.564 -12.454 -8.787 1.00 97.38 177 GLN A N 1
ATOM 1347 C CA . GLN A 1 177 ? 2.596 -13.038 -10.126 1.00 97.38 177 GLN A CA 1
ATOM 1348 C C . GLN A 1 177 ? 3.510 -12.218 -11.031 1.00 97.38 177 GLN A C 1
ATOM 1350 O O . GLN A 1 177 ? 4.331 -12.768 -11.764 1.00 97.38 177 GLN A O 1
ATOM 1355 N N . TRP A 1 178 ? 3.315 -10.903 -11.008 1.00 97.50 178 TRP A N 1
ATOM 1356 C CA . TRP A 1 178 ? 4.020 -9.945 -11.843 1.00 97.50 178 TRP A CA 1
ATOM 1357 C C . TRP A 1 178 ? 3.860 -8.545 -11.249 1.00 97.50 178 TRP A C 1
ATOM 1359 O O . TRP A 1 178 ? 2.892 -8.270 -10.546 1.00 97.50 178 TRP A O 1
ATOM 1369 N N . HIS A 1 179 ? 4.794 -7.656 -11.540 1.00 97.50 179 HIS A N 1
ATOM 1370 C CA . HIS A 1 179 ? 4.674 -6.231 -11.259 1.00 97.50 179 HIS A CA 1
ATOM 1371 C C . HIS A 1 179 ? 5.415 -5.464 -12.340 1.00 97.50 179 HIS A C 1
ATOM 1373 O O . HIS A 1 179 ? 6.231 -6.056 -13.038 1.00 97.50 179 HIS A O 1
ATOM 1379 N N . ASN A 1 180 ? 5.114 -4.181 -12.504 1.00 97.62 180 ASN A N 1
ATOM 1380 C CA . ASN A 1 180 ? 5.772 -3.360 -13.511 1.00 97.62 180 ASN A CA 1
ATOM 1381 C C . ASN A 1 180 ? 5.806 -1.894 -13.092 1.00 97.62 180 ASN A C 1
ATOM 1383 O O . ASN A 1 180 ? 4.801 -1.372 -12.597 1.00 97.62 180 ASN A O 1
ATOM 1387 N N . ASP A 1 181 ? 6.926 -1.229 -13.339 1.00 96.75 181 ASP A N 1
ATOM 1388 C CA . ASP A 1 181 ? 7.007 0.222 -13.372 1.00 96.75 181 ASP A CA 1
ATOM 1389 C C . ASP A 1 181 ? 6.742 0.759 -14.785 1.00 96.75 181 ASP A C 1
ATOM 1391 O O . ASP A 1 181 ? 6.811 0.026 -15.759 1.00 96.75 181 ASP A O 1
ATOM 1395 N N . ILE A 1 182 ? 6.293 2.012 -14.890 1.00 97.38 182 ILE A N 1
ATOM 1396 C CA . ILE A 1 182 ? 6.168 2.734 -16.167 1.00 97.38 182 ILE A CA 1
ATOM 1397 C C . ILE A 1 182 ? 6.390 4.235 -15.937 1.00 97.38 182 ILE A C 1
ATOM 1399 O O . ILE A 1 182 ? 6.279 4.705 -14.796 1.00 97.38 182 ILE A O 1
ATOM 1403 N N . PRO A 1 183 ? 6.619 5.027 -17.004 1.00 97.00 183 PRO A N 1
ATOM 1404 C CA . PRO A 1 183 ? 6.794 6.464 -16.864 1.00 97.00 183 PRO A CA 1
ATOM 1405 C C . PRO A 1 183 ? 5.513 7.184 -16.417 1.00 97.00 183 PRO A C 1
ATOM 1407 O O . PRO A 1 183 ? 4.394 6.676 -16.520 1.00 97.00 183 PRO A O 1
ATOM 1410 N N . GLY A 1 184 ? 5.662 8.443 -16.011 1.00 96.06 184 GLY A N 1
ATOM 1411 C CA . GLY A 1 184 ? 4.563 9.311 -15.600 1.00 96.06 184 GLY A CA 1
ATOM 1412 C C . GLY A 1 184 ? 4.033 8.956 -14.213 1.00 96.06 184 GLY A C 1
ATOM 1413 O O . GLY A 1 184 ? 4.806 8.753 -13.284 1.00 96.06 184 GLY A O 1
ATOM 1414 N N . ASN A 1 185 ? 2.708 8.900 -14.073 1.00 96.44 185 ASN A N 1
ATOM 1415 C CA . ASN A 1 185 ? 2.036 8.650 -12.792 1.00 96.44 185 ASN A CA 1
ATOM 1416 C C . ASN A 1 185 ? 1.987 7.159 -12.406 1.00 96.44 185 ASN A C 1
ATOM 1418 O O . ASN A 1 185 ? 1.299 6.803 -11.449 1.00 96.44 185 ASN A O 1
ATOM 1422 N N . GLY A 1 186 ? 2.659 6.283 -13.158 1.00 96.44 186 GLY A N 1
ATOM 1423 C CA . GLY A 1 186 ? 2.556 4.843 -12.970 1.00 96.44 186 GLY A CA 1
ATOM 1424 C C . GLY A 1 186 ? 1.173 4.312 -13.352 1.00 96.44 186 GLY A C 1
ATOM 1425 O O . GLY A 1 186 ? 0.534 4.784 -14.299 1.00 96.44 186 GLY A O 1
ATOM 1426 N N . TYR A 1 187 ? 0.703 3.325 -12.598 1.00 96.81 187 TYR A N 1
ATOM 1427 C CA . TYR A 1 187 ? -0.582 2.671 -12.829 1.00 96.81 187 TYR A CA 1
ATOM 1428 C C . TYR A 1 187 ? -1.705 3.245 -11.961 1.00 96.81 187 TYR A C 1
ATOM 1430 O O . TYR A 1 187 ? -1.478 3.932 -10.967 1.00 96.81 187 TYR A O 1
ATOM 1438 N N . SER A 1 188 ? -2.942 2.956 -12.364 1.00 97.50 188 SER A N 1
ATOM 1439 C CA . SER A 1 188 ? -4.153 3.301 -11.618 1.00 97.50 188 SER A CA 1
ATOM 1440 C C . SER A 1 188 ? -4.965 2.057 -11.266 1.00 97.50 188 SER A C 1
ATOM 1442 O O . SER A 1 188 ? -4.811 0.997 -11.886 1.00 97.50 188 SER A O 1
ATOM 1444 N N . SER A 1 189 ? -5.820 2.199 -10.256 1.00 98.00 189 SER A N 1
ATOM 1445 C CA . SER A 1 189 ? -6.782 1.183 -9.841 1.00 98.00 189 SER A CA 1
ATOM 1446 C C . SER A 1 189 ? -8.154 1.798 -9.556 1.00 98.00 189 SER A C 1
ATOM 1448 O O . SER A 1 189 ? -8.253 2.960 -9.165 1.00 98.00 189 SER A O 1
ATOM 1450 N N . LEU A 1 190 ? -9.216 1.003 -9.735 1.00 97.44 190 LEU A N 1
ATOM 1451 C CA . LEU A 1 190 ? -10.573 1.331 -9.265 1.00 97.44 190 LEU A CA 1
ATOM 1452 C C . LEU A 1 190 ? -10.737 1.102 -7.758 1.00 97.44 190 LEU A C 1
ATOM 1454 O O . LEU A 1 190 ? -11.724 1.552 -7.184 1.00 97.44 190 LEU A O 1
ATOM 1458 N N . PHE A 1 191 ? -9.812 0.351 -7.160 1.00 97.75 191 PHE A N 1
ATOM 1459 C CA . PHE A 1 191 ? -9.852 -0.124 -5.785 1.00 97.75 191 PHE A CA 1
ATOM 1460 C C . PHE A 1 191 ? -8.467 0.028 -5.158 1.00 97.75 191 PHE A C 1
ATOM 1462 O O . PHE A 1 191 ? -7.463 -0.235 -5.818 1.00 97.75 191 PHE A O 1
ATOM 1469 N N . TYR A 1 192 ? -8.395 0.423 -3.898 1.00 98.62 192 TYR A N 1
ATOM 1470 C CA . TYR A 1 192 ? -7.150 0.453 -3.125 1.00 98.62 192 TYR A CA 1
ATOM 1471 C C . TYR A 1 192 ? -7.466 0.392 -1.637 1.00 98.62 192 TYR A C 1
ATOM 1473 O O . TYR A 1 192 ? -8.614 0.583 -1.226 1.00 98.62 192 TYR A O 1
ATOM 1481 N N . MET A 1 193 ? -6.459 0.071 -0.837 1.00 98.75 193 MET A N 1
ATOM 1482 C CA . MET A 1 193 ? -6.563 0.097 0.617 1.00 98.75 193 MET A CA 1
ATOM 1483 C C . MET A 1 193 ? -5.826 1.309 1.170 1.00 98.75 193 MET A C 1
ATOM 1485 O O . MET A 1 193 ? -4.814 1.719 0.611 1.00 98.75 193 MET A O 1
ATOM 1489 N N . CYS A 1 194 ? -6.335 1.855 2.265 1.00 98.75 194 CYS A N 1
ATOM 1490 C CA . CYS A 1 194 ? -5.643 2.826 3.094 1.00 98.75 194 CYS A CA 1
ATOM 1491 C C . CYS A 1 194 ? -5.301 2.195 4.449 1.00 98.75 194 CYS A C 1
ATOM 1493 O O . CYS A 1 194 ? -6.054 1.345 4.942 1.00 98.75 194 CYS A O 1
ATOM 1495 N N . ASP A 1 195 ? -4.208 2.638 5.061 1.00 98.19 195 ASP A N 1
ATOM 1496 C CA . ASP A 1 195 ? -3.842 2.329 6.444 1.00 98.19 195 ASP A CA 1
ATOM 1497 C C . ASP A 1 195 ? -3.348 3.562 7.200 1.00 98.19 195 ASP A C 1
ATOM 1499 O O . ASP A 1 195 ? -3.039 4.597 6.619 1.00 98.19 195 ASP A O 1
ATOM 1503 N N . VAL A 1 196 ? -3.289 3.452 8.527 1.00 98.31 196 VAL A N 1
ATOM 1504 C CA . VAL A 1 196 ? -2.728 4.510 9.383 1.00 98.31 196 VAL A CA 1
ATOM 1505 C C . VAL A 1 196 ? -1.195 4.551 9.285 1.00 98.31 196 VAL A C 1
ATOM 1507 O O . VAL A 1 196 ? -0.599 5.602 9.480 1.00 98.31 196 VAL A O 1
ATOM 1510 N N . GLY A 1 197 ? -0.550 3.425 8.956 1.00 96.75 197 GLY A N 1
ATOM 1511 C CA . GLY A 1 197 ? 0.903 3.343 8.766 1.00 96.75 197 GLY A CA 1
ATOM 1512 C C . GLY A 1 197 ? 1.739 3.341 10.056 1.00 96.75 197 GLY A C 1
ATOM 1513 O O . GLY A 1 197 ? 2.966 3.363 9.995 1.00 96.75 197 GLY A O 1
ATOM 1514 N N . ASP A 1 198 ? 1.104 3.276 11.226 1.00 97.00 198 ASP A N 1
ATOM 1515 C CA . ASP A 1 198 ? 1.753 3.364 12.537 1.00 97.00 198 ASP A CA 1
ATOM 1516 C C . ASP A 1 198 ? 2.345 2.032 13.034 1.00 97.00 198 ASP A C 1
ATOM 1518 O O . ASP A 1 198 ? 3.395 2.031 13.682 1.00 97.00 198 ASP A O 1
ATOM 1522 N N . LYS A 1 199 ? 1.742 0.885 12.692 1.00 97.19 199 LYS A N 1
ATOM 1523 C CA . LYS A 1 199 ? 2.330 -0.438 12.973 1.00 97.19 199 LYS A CA 1
ATOM 1524 C C . LYS A 1 199 ? 3.460 -0.767 11.994 1.00 97.19 199 LYS A C 1
ATOM 1526 O O . LYS A 1 199 ? 3.237 -0.956 10.799 1.00 97.19 199 LYS A O 1
ATOM 1531 N N . GLN A 1 200 ? 4.662 -0.944 12.537 1.00 92.56 200 GLN A N 1
ATOM 1532 C CA . GLN A 1 200 ? 5.850 -1.456 11.841 1.00 92.56 200 GLN A CA 1
ATOM 1533 C C . GLN A 1 200 ? 6.195 -2.880 12.336 1.00 92.56 200 GLN A C 1
ATOM 1535 O O . GLN A 1 200 ? 5.727 -3.244 13.418 1.00 92.56 200 GLN A O 1
ATOM 1540 N N . PRO A 1 201 ? 6.933 -3.709 11.568 1.00 86.56 201 PRO A N 1
ATOM 1541 C CA . PRO A 1 201 ? 7.317 -5.072 11.966 1.00 86.56 201 PRO A CA 1
ATOM 1542 C C . PRO A 1 201 ? 8.153 -5.114 13.251 1.00 86.56 201 PRO A C 1
ATOM 1544 O O . PRO A 1 201 ? 9.003 -4.210 13.430 1.00 86.56 201 PRO A O 1
#

Sequence (201 aa):
GCQDNCVIPQSCLTLIEYDDMLTDGPYMIAPEGYDGDPFEVHCDMTSDGGGYTFLKVSPGAQTFAAGAETECATWGMQLWIPRSLDHKNSGWDIANDANIGPGASPDYMRILGIYPEQNGATCNAKPMNSNNPNCFWHASDDGPFYVHEVNNISEPNGDNNVIGSMYYQWQANGDIQWHNDIPGNGYSSLFYMCDVGDKQ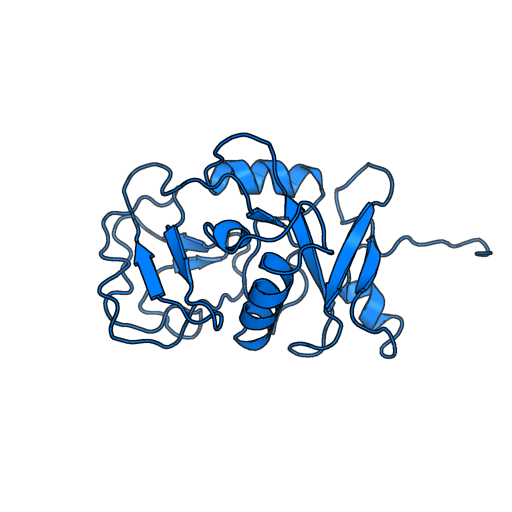P

Secondary structure (DSSP, 8-state):
---S-----SSHHHHHHH-TT--SEEEEE--TT--S--EEEEEESSGGGS-EEEEEE--SS-EEHHHHHHHHHTTT-EE----SHHHHHHHHHHHH-TTTTT---GGGGSS-SEEESSTT---TTS-EETT-TTS-EEETTSS--EEE--S------S---TT-B-EEEE-TTS-EEEEE--STTB-EES-EEEE------

Radius of gyration: 16.64 Å; chains: 1; bounding box: 41×34×49 Å